Protein AF-A0A961AF33-F1 (afdb_monomer_lite)

Sequence (316 aa):
RYNDRGYRDSSLNSSIDLRSFSEGTKTVVEISIMDDAAHASVALDLHYDADRMSPVSASFSGLLESDVELSSFKQPGIVAIGQVDADNSVPFSGSFARIEFENGPMRAQSAAGDGHSNAVIFAYGEGSSTLSSPWSTFQFGNSTVSDSTPADYMFWGAFAGGDGNQDGESNIGDITPLGILLGKTVGDSDFSGAKADYDYNTSVNISDITPLAVHLGESTSAIEVLLGDSDTFSGSETVVATHTWSSGSAPSASTGTSTTDWSGVWMHWNGEITMAQVQAADTNADGTVFVAARSTGSGANGPLSVSPTAVTYVAS

pLDDT: mean 76.23, std 17.53, range [29.61, 97.25]

Radius of gyration: 30.72 Å; chains: 1; bounding box: 72×44×77 Å

Secondary structure (DSSP, 8-state):
-B-TTS-B-SGGGGGEEEEEEEETTEEEEEEEEEEEEEESEEEEEEE--TTTEEEEEEEE--SS--SEEEEEEEETTEEEEEEE-SS--EEEEEEEEEEEEEEPP-----S------PPP-----TT----S-TTEEEEESSS--BTTBPEEEEEEE-SSTT--S-SSB-SGGGHHHHHHHTTPBPBTTB-TTGGG-TT-SSB-SGGGHHHHHHTTT-B--EEEEEEESSSS--S-PEEEEEEE--TT--------S--SSGGGTS-EEEEEE-HHHHHHH-SS-SSEEEEEEEEES--TT---BPPPEEEE----

Structure (mmCIF, N/CA/C/O backbone):
data_AF-A0A961AF33-F1
#
_entry.id   AF-A0A961AF33-F1
#
loop_
_atom_site.group_PDB
_atom_site.id
_atom_site.type_symbol
_atom_site.label_atom_id
_atom_site.label_alt_id
_atom_site.label_comp_id
_atom_site.label_asym_id
_atom_site.label_entity_id
_atom_site.label_seq_id
_atom_site.pdbx_PDB_ins_code
_atom_site.Cartn_x
_atom_site.Cartn_y
_atom_site.Cartn_z
_atom_site.occupancy
_atom_site.B_iso_or_equiv
_atom_site.auth_seq_id
_atom_site.auth_comp_id
_atom_site.auth_asym_id
_atom_site.auth_atom_id
_atom_site.pdbx_PDB_model_num
ATOM 1 N N . ARG A 1 1 ? -27.492 9.871 19.462 1.00 76.00 1 ARG A N 1
ATOM 2 C CA . ARG A 1 1 ? -28.753 10.300 20.126 1.00 76.00 1 ARG A CA 1
ATOM 3 C C . ARG A 1 1 ? -29.936 9.565 19.526 1.00 76.00 1 ARG A C 1
ATOM 5 O O . ARG A 1 1 ? -29.779 8.973 18.463 1.00 76.00 1 ARG A O 1
ATOM 12 N N . TYR A 1 2 ? -31.090 9.620 20.185 1.00 79.00 2 TYR A N 1
ATOM 13 C CA . TYR A 1 2 ? -32.366 9.219 19.597 1.00 79.00 2 TYR A CA 1
ATOM 14 C C . TYR A 1 2 ? -33.207 10.469 19.302 1.00 79.00 2 TYR A C 1
ATOM 16 O O . TYR A 1 2 ? -33.191 11.404 20.102 1.00 79.00 2 TYR A O 1
ATOM 24 N N . ASN A 1 3 ? -33.887 10.513 18.155 1.00 79.31 3 ASN A N 1
ATOM 25 C CA . ASN A 1 3 ? -34.822 11.594 17.827 1.00 79.31 3 ASN A CA 1
ATOM 26 C C . ASN A 1 3 ? -36.163 11.430 18.569 1.00 79.31 3 ASN A C 1
ATOM 28 O O . ASN A 1 3 ? -36.367 10.467 19.307 1.00 79.31 3 ASN A O 1
ATOM 32 N N . ASP A 1 4 ? -37.096 12.356 18.347 1.00 76.31 4 ASP A N 1
ATOM 33 C CA . ASP A 1 4 ? -38.450 12.371 18.929 1.00 76.31 4 ASP A CA 1
ATOM 34 C C . ASP A 1 4 ? -39.282 11.108 18.631 1.00 76.31 4 ASP A C 1
ATOM 36 O O . ASP A 1 4 ? -40.240 10.802 19.339 1.00 76.31 4 ASP A O 1
ATOM 40 N N . ARG A 1 5 ? -38.901 10.340 17.606 1.00 79.12 5 ARG A N 1
ATOM 41 C CA . ARG A 1 5 ? -39.515 9.055 17.239 1.00 79.12 5 ARG A CA 1
ATOM 42 C C . ARG A 1 5 ? -38.794 7.840 17.827 1.00 79.12 5 ARG A C 1
ATOM 44 O O . ARG A 1 5 ? -39.194 6.713 17.542 1.00 79.12 5 ARG A O 1
ATOM 51 N N . GLY A 1 6 ? -37.733 8.044 18.607 1.00 76.56 6 GLY A N 1
ATOM 52 C CA . GLY A 1 6 ? -36.945 6.972 19.212 1.00 76.56 6 GLY A CA 1
ATOM 53 C C . GLY A 1 6 ? -35.991 6.263 18.246 1.00 76.56 6 GLY A C 1
ATOM 54 O O . GLY A 1 6 ? -35.512 5.176 18.563 1.00 76.56 6 GLY A O 1
ATOM 55 N N . TYR A 1 7 ? -35.691 6.840 17.077 1.00 79.38 7 TYR A N 1
ATOM 56 C CA . TYR A 1 7 ? -34.682 6.296 16.160 1.00 79.38 7 TYR A CA 1
ATOM 57 C C . TYR A 1 7 ? -33.312 6.903 16.433 1.00 79.38 7 TYR A C 1
ATOM 59 O O . TYR A 1 7 ? -33.214 8.095 16.720 1.00 79.38 7 TYR A O 1
ATOM 67 N N . ARG A 1 8 ? -32.250 6.099 16.289 1.00 79.38 8 ARG A N 1
ATOM 68 C CA . ARG A 1 8 ? -30.875 6.609 16.338 1.00 79.38 8 ARG A CA 1
ATOM 69 C C . ARG A 1 8 ? -30.672 7.643 15.233 1.00 79.38 8 ARG A C 1
ATOM 71 O O . ARG A 1 8 ? -30.914 7.355 14.065 1.00 79.38 8 ARG A O 1
ATOM 78 N N . ASP A 1 9 ? -30.193 8.816 15.618 1.00 81.00 9 ASP A N 1
ATOM 79 C CA . ASP A 1 9 ? -29.879 9.916 14.716 1.00 81.00 9 ASP A CA 1
ATOM 80 C C . ASP A 1 9 ? -28.496 10.467 15.075 1.00 81.00 9 ASP A C 1
ATOM 82 O O . ASP A 1 9 ? -28.263 10.955 16.187 1.00 81.00 9 ASP A O 1
ATOM 86 N N . SER A 1 10 ? -27.552 10.311 14.148 1.00 78.44 10 SER A N 1
ATOM 87 C CA . SER A 1 10 ? -26.167 10.752 14.310 1.00 78.44 10 SER A CA 1
ATOM 88 C C . SER A 1 10 ? -25.984 12.239 14.028 1.00 78.44 10 SER A C 1
ATOM 90 O O . SER A 1 10 ? -24.995 12.807 14.482 1.00 78.44 10 SER A O 1
ATOM 92 N N . SER A 1 11 ? -26.913 12.884 13.312 1.00 81.19 11 SER A N 1
ATOM 93 C CA . SER A 1 11 ? -26.840 14.329 13.050 1.00 81.19 11 SER A CA 1
ATOM 94 C C . SER A 1 11 ? -26.953 15.140 14.342 1.00 81.19 11 SER A C 1
ATOM 96 O O . SER A 1 11 ? -26.305 16.167 14.490 1.00 81.19 11 SER A O 1
ATOM 98 N N . LEU A 1 12 ? -27.666 14.602 15.332 1.00 80.69 12 LEU A N 1
ATOM 99 C CA . LEU A 1 12 ? -27.792 15.169 16.673 1.00 80.69 12 LEU A CA 1
ATOM 100 C C . LEU A 1 12 ? -26.515 15.034 17.522 1.00 80.69 12 LEU A C 1
ATOM 102 O O . LEU A 1 12 ? -26.483 15.526 18.644 1.00 80.69 12 LEU A O 1
ATOM 106 N N . ASN A 1 13 ? -25.464 14.352 17.051 1.00 81.44 13 ASN A N 1
ATOM 107 C CA . ASN A 1 13 ? -24.220 14.239 17.818 1.00 81.44 13 ASN A CA 1
ATOM 108 C C . ASN A 1 13 ? -23.416 15.549 17.816 1.00 81.44 13 ASN A C 1
ATOM 110 O O . ASN A 1 13 ? -22.653 15.778 18.747 1.00 81.44 13 ASN A O 1
ATOM 114 N N . SER A 1 14 ? -23.599 16.424 16.818 1.00 81.25 14 SER A N 1
ATOM 115 C CA . SER A 1 14 ? -22.911 17.724 16.770 1.00 81.25 14 SER A CA 1
ATOM 116 C C . SER A 1 14 ? -23.365 18.691 17.865 1.00 81.25 14 SER A C 1
ATOM 118 O O . SER A 1 14 ? -22.696 19.688 18.110 1.00 81.25 14 SER A O 1
ATOM 120 N N . SER A 1 15 ? -24.493 18.407 18.517 1.00 87.19 15 SER A N 1
ATOM 121 C CA . SER A 1 15 ? -25.021 19.184 19.637 1.00 87.19 15 SER A CA 1
ATOM 122 C C . SER A 1 15 ? -24.516 18.678 20.995 1.00 87.19 15 SER A C 1
ATOM 124 O O . SER A 1 15 ? -25.082 19.060 22.015 1.00 87.19 15 SER A O 1
ATOM 126 N N . ILE A 1 16 ? -23.562 17.744 21.040 1.00 90.62 16 ILE A N 1
ATOM 127 C CA . ILE A 1 16 ? -23.069 17.137 22.283 1.00 90.62 16 ILE A CA 1
ATOM 128 C C . ILE A 1 16 ? -21.636 17.610 22.523 1.00 90.62 16 ILE A C 1
ATOM 130 O O . ILE A 1 16 ? -20.768 17.405 21.678 1.00 90.62 16 ILE A O 1
ATOM 134 N N . ASP A 1 17 ? -21.382 18.196 23.692 1.00 93.06 17 ASP A N 1
ATOM 135 C CA . ASP A 1 17 ? -20.030 18.444 24.201 1.00 93.06 17 ASP A CA 1
ATOM 136 C C . ASP A 1 17 ? -19.712 17.379 25.259 1.00 93.06 17 ASP A C 1
ATOM 138 O O . ASP A 1 17 ? -20.438 17.235 26.247 1.00 93.06 17 ASP A O 1
ATOM 142 N N . LEU A 1 18 ? -18.650 16.604 25.028 1.00 94.94 18 LEU A N 1
ATOM 143 C CA . LEU A 1 18 ? -18.168 15.567 25.938 1.00 94.94 18 LEU A CA 1
ATOM 144 C C . LEU A 1 18 ? -16.832 16.005 26.522 1.00 94.94 18 LEU A C 1
ATOM 146 O O . LEU A 1 18 ? -15.876 16.257 25.789 1.00 94.94 18 LEU A O 1
ATOM 150 N N . ARG A 1 19 ? -16.737 16.023 27.850 1.00 95.56 19 ARG A N 1
ATOM 151 C CA . ARG A 1 19 ? -15.488 16.317 28.556 1.00 95.56 19 ARG A CA 1
ATOM 152 C C . ARG A 1 19 ? -15.135 15.172 29.473 1.00 95.56 19 ARG A C 1
ATOM 154 O O . ARG A 1 19 ? -15.913 14.820 30.351 1.00 95.56 19 ARG A O 1
ATOM 161 N N . SER A 1 20 ? -13.946 14.615 29.286 1.00 95.94 20 SER A N 1
ATOM 162 C CA . SER A 1 20 ? -13.397 13.595 30.172 1.00 95.94 20 SER A CA 1
ATOM 163 C C . SER A 1 20 ? -12.238 14.155 30.985 1.00 95.94 20 SER A C 1
ATOM 165 O O . SER A 1 20 ? -11.331 14.768 30.420 1.00 95.94 20 SER A O 1
ATOM 167 N N . PHE A 1 21 ? -12.224 13.902 32.287 1.00 96.25 21 PHE A N 1
ATOM 168 C CA . PHE A 1 21 ? -11.104 14.246 33.161 1.00 96.25 21 PHE A CA 1
ATOM 169 C C . PHE A 1 21 ? -10.976 13.243 34.308 1.00 96.25 21 PHE A C 1
ATOM 171 O O . PHE A 1 21 ? -11.878 12.452 34.574 1.00 96.25 21 PHE A O 1
ATOM 178 N N . SER A 1 22 ? -9.831 13.252 34.985 1.00 95.69 22 SER A N 1
ATOM 179 C CA . SER A 1 22 ? -9.605 12.405 36.155 1.00 95.69 22 SER A CA 1
ATOM 180 C C . SER A 1 22 ? -9.980 13.152 37.431 1.00 95.69 22 SER A C 1
ATOM 182 O O . SER A 1 22 ? -9.537 14.279 37.647 1.00 95.69 22 SER A O 1
ATOM 184 N N . GLU A 1 23 ? -10.744 12.505 38.305 1.00 96.56 23 GLU A N 1
ATOM 185 C CA . GLU A 1 23 ? -11.082 13.010 39.634 1.00 96.56 23 GLU A CA 1
ATOM 186 C C . GLU A 1 23 ? -10.727 11.944 40.678 1.00 96.56 23 GLU A C 1
ATOM 188 O O . GLU A 1 23 ? -11.421 10.943 40.867 1.00 96.56 23 GLU A O 1
ATOM 193 N N . GLY A 1 24 ? -9.570 12.118 41.322 1.00 94.31 24 GLY A N 1
ATOM 194 C CA . GLY A 1 24 ? -8.985 11.078 42.167 1.00 94.31 24 GLY A CA 1
ATOM 195 C C . GLY A 1 24 ? -8.600 9.845 41.344 1.00 94.31 24 GLY A C 1
ATOM 196 O O . GLY A 1 24 ? -7.811 9.941 40.409 1.00 94.31 24 GLY A O 1
ATOM 197 N N . THR A 1 25 ? -9.141 8.679 41.701 1.00 92.94 25 THR A N 1
ATOM 198 C CA . THR A 1 25 ? -8.917 7.411 40.978 1.00 92.94 25 THR A CA 1
ATOM 199 C C . THR A 1 25 ? -9.952 7.145 39.887 1.00 92.94 25 THR A C 1
ATOM 201 O O . THR A 1 25 ? -9.875 6.116 39.213 1.00 92.94 25 THR A O 1
ATOM 204 N N . LYS A 1 26 ? -10.938 8.033 39.739 1.00 95.69 26 LYS A N 1
ATOM 205 C CA . LYS A 1 26 ? -12.045 7.881 38.800 1.00 95.69 26 LYS A CA 1
ATOM 206 C C . LYS A 1 26 ? -11.786 8.671 37.527 1.00 95.69 26 LYS A C 1
ATOM 208 O O . LYS A 1 26 ? -11.177 9.741 37.558 1.00 95.69 26 LYS A O 1
ATOM 213 N N . THR A 1 27 ? -12.302 8.155 36.423 1.00 96.44 27 THR A N 1
ATOM 214 C CA . THR A 1 27 ? -12.456 8.901 35.175 1.00 96.44 27 THR A CA 1
ATOM 215 C C . THR A 1 27 ? -13.883 9.424 35.130 1.00 96.44 27 THR A C 1
ATOM 217 O O . THR A 1 27 ? -14.832 8.664 35.291 1.00 96.44 27 THR A O 1
ATOM 220 N N . VAL A 1 28 ? -14.051 10.725 34.956 1.00 97.00 28 VAL A N 1
ATOM 221 C CA . VAL A 1 28 ? -15.349 11.398 34.942 1.00 97.00 28 VAL A CA 1
ATOM 222 C C . VAL A 1 28 ? -15.628 11.868 33.526 1.00 97.00 28 VAL A C 1
ATOM 224 O O . VAL A 1 28 ? -14.756 12.469 32.902 1.00 97.00 28 VAL A O 1
ATOM 227 N N . VAL A 1 29 ? -16.835 11.600 33.032 1.00 96.75 29 VAL A N 1
ATOM 228 C CA . VAL A 1 29 ? -17.340 12.105 31.753 1.00 96.75 29 VAL A CA 1
ATOM 229 C C . VAL A 1 29 ? -18.513 13.035 32.022 1.00 96.75 29 VAL A C 1
ATOM 231 O O . VAL A 1 29 ? -19.563 12.602 32.495 1.00 96.75 29 VAL A O 1
ATOM 234 N N . GLU A 1 30 ? -18.338 14.311 31.708 1.00 96.94 30 GLU A N 1
ATOM 235 C CA . GLU A 1 30 ? -19.403 15.308 31.694 1.00 96.94 30 GLU A CA 1
ATOM 236 C C . GLU A 1 30 ? -19.963 15.443 30.280 1.00 96.94 30 GLU A C 1
ATOM 238 O O . GLU A 1 30 ? -19.224 15.566 29.301 1.00 96.94 30 GLU A O 1
ATOM 243 N N . ILE A 1 31 ? -21.287 15.409 30.188 1.00 95.12 31 ILE A N 1
ATOM 244 C CA . ILE A 1 31 ? -22.045 15.469 28.947 1.00 95.12 31 ILE A CA 1
ATOM 245 C C . ILE A 1 31 ? -22.867 16.743 28.990 1.00 95.12 31 ILE A C 1
ATOM 247 O O . ILE A 1 31 ? -23.720 16.899 29.862 1.00 95.12 31 ILE A O 1
ATOM 251 N N . SER A 1 32 ? -22.638 17.635 28.036 1.00 94.50 32 SER A N 1
ATOM 252 C CA . SER A 1 32 ? -23.469 18.815 27.814 1.00 94.50 32 SER A CA 1
ATOM 253 C C . SER A 1 32 ? -24.163 18.723 26.462 1.00 94.50 32 SER A C 1
ATOM 255 O O . SER A 1 32 ? -23.633 18.146 25.513 1.00 94.50 32 SER A O 1
ATOM 257 N N . ILE A 1 33 ? -25.360 19.290 26.377 1.00 93.06 33 ILE A N 1
ATOM 258 C CA . ILE A 1 33 ? -26.142 19.374 25.145 1.00 93.06 33 ILE A CA 1
ATOM 259 C C . ILE A 1 33 ? -26.268 20.847 24.771 1.00 93.06 33 ILE A C 1
ATOM 261 O O . ILE A 1 33 ? -26.454 21.690 25.642 1.00 93.06 33 ILE A O 1
ATOM 265 N N . MET A 1 34 ? -26.136 21.155 23.488 1.00 90.69 34 MET A N 1
ATOM 266 C CA . MET A 1 34 ? -26.351 22.471 22.893 1.00 90.69 34 MET A CA 1
ATOM 267 C C . MET A 1 34 ? -27.390 22.331 21.784 1.00 90.69 34 MET A C 1
ATOM 269 O O . MET A 1 34 ? -27.041 22.236 20.609 1.00 90.69 34 MET A O 1
ATOM 273 N N . ASP A 1 35 ? -28.658 22.240 22.177 1.00 86.94 35 ASP A N 1
ATOM 274 C CA . ASP A 1 35 ? -29.791 22.068 21.270 1.00 86.94 35 ASP A CA 1
ATOM 275 C C . ASP A 1 35 ? -30.815 23.180 21.538 1.00 86.94 35 ASP A C 1
ATOM 277 O O . ASP A 1 35 ? -31.260 23.379 22.673 1.00 86.94 35 ASP A O 1
ATOM 281 N N . ASP A 1 36 ? -31.130 23.971 20.516 1.00 84.19 36 ASP A N 1
ATOM 282 C CA . ASP A 1 36 ? -32.099 25.067 20.598 1.00 84.19 36 ASP A CA 1
ATOM 283 C C . ASP A 1 36 ? -33.514 24.626 20.195 1.00 84.19 36 ASP A C 1
ATOM 285 O O . ASP A 1 36 ? -34.481 25.372 20.388 1.00 84.19 36 ASP A O 1
ATOM 289 N N . ALA A 1 37 ? -33.660 23.397 19.694 1.00 84.81 37 ALA A N 1
ATOM 290 C CA . ALA A 1 37 ? -34.954 22.794 19.463 1.00 84.81 37 ALA A CA 1
ATOM 291 C C . ALA A 1 37 ? -35.606 22.390 20.794 1.00 84.81 37 ALA A C 1
ATOM 293 O O . ALA A 1 37 ? -34.973 21.890 21.723 1.00 84.81 37 ALA A O 1
ATOM 294 N N . ALA A 1 38 ? -36.913 22.628 20.890 1.00 84.00 38 ALA A N 1
ATOM 295 C CA . ALA A 1 38 ? -37.680 22.214 22.051 1.00 84.00 38 ALA A CA 1
ATOM 296 C C . ALA A 1 38 ? -37.925 20.703 21.988 1.00 84.00 38 ALA A C 1
ATOM 298 O O . ALA A 1 38 ? -38.479 20.208 21.001 1.00 84.00 38 ALA A O 1
ATOM 299 N N . HIS A 1 39 ? -37.574 19.986 23.055 1.00 84.25 39 HIS A N 1
ATOM 300 C CA . HIS A 1 39 ? -37.949 18.583 23.197 1.00 84.25 39 HIS A CA 1
ATOM 301 C C . HIS A 1 39 ? -38.474 18.283 24.604 1.00 84.25 39 HIS A C 1
ATOM 303 O O . HIS A 1 39 ? -38.190 18.995 25.561 1.00 84.25 39 HIS A O 1
ATOM 309 N N . ALA A 1 40 ? -39.222 17.187 24.719 1.00 85.31 40 ALA A N 1
ATOM 310 C CA . ALA A 1 40 ? -39.734 16.661 25.987 1.00 85.31 40 ALA A CA 1
ATOM 311 C C . ALA A 1 40 ? -38.821 15.575 26.591 1.00 85.31 40 ALA A C 1
ATOM 313 O O . ALA A 1 40 ? -39.016 15.118 27.712 1.00 85.31 40 ALA A O 1
ATOM 314 N N . SER A 1 41 ? -37.834 15.088 25.834 1.00 88.12 41 SER A N 1
ATOM 315 C CA . SER A 1 41 ? -36.959 14.014 26.299 1.00 88.12 41 SER A CA 1
ATOM 316 C C . SER A 1 41 ? -35.595 14.039 25.636 1.00 88.12 41 SER A C 1
ATOM 318 O O . SER A 1 41 ? -35.419 14.542 24.524 1.00 88.12 41 SER A O 1
ATOM 320 N N . VAL A 1 42 ? -34.633 13.441 26.329 1.00 88.69 42 VAL A N 1
ATOM 321 C CA . VAL A 1 42 ? -33.291 13.166 25.832 1.00 88.69 42 VAL A CA 1
ATOM 322 C C . VAL A 1 42 ? -32.946 11.729 26.181 1.00 88.69 42 VAL A C 1
ATOM 324 O O . VAL A 1 42 ? -33.106 11.318 27.326 1.00 88.69 42 VAL A O 1
ATOM 327 N N . ALA A 1 43 ? -32.421 10.985 25.209 1.00 91.06 43 ALA A N 1
ATOM 328 C CA . ALA A 1 43 ? -31.818 9.676 25.432 1.00 91.06 43 ALA A CA 1
ATOM 329 C C . ALA A 1 43 ? -30.477 9.556 24.689 1.00 91.06 43 ALA A C 1
ATOM 331 O O . ALA A 1 43 ? -30.348 9.951 23.519 1.00 91.06 43 ALA A O 1
ATOM 332 N N . LEU A 1 44 ? -29.480 8.999 25.375 1.00 89.12 44 LEU A N 1
ATOM 333 C CA . LEU A 1 44 ? -28.112 8.803 24.905 1.00 89.12 44 LEU A CA 1
ATOM 334 C C . LEU A 1 44 ? -27.613 7.405 25.258 1.00 89.12 44 LEU A C 1
ATOM 336 O O . LEU A 1 44 ? -27.822 6.931 26.370 1.00 89.12 44 LEU A O 1
ATOM 340 N N . ASP A 1 45 ? -26.857 6.824 24.331 1.00 92.19 45 ASP A N 1
ATOM 341 C CA . ASP A 1 45 ? -25.975 5.696 24.608 1.00 92.19 45 ASP A CA 1
ATOM 342 C C . ASP A 1 45 ? -24.542 6.232 24.603 1.00 92.19 45 ASP A C 1
ATOM 344 O O . ASP A 1 45 ? -24.037 6.654 23.559 1.00 92.19 45 ASP A O 1
ATOM 348 N N . LEU A 1 46 ? -23.893 6.250 25.765 1.00 92.19 46 LEU A N 1
ATOM 349 C CA . LEU A 1 46 ? -22.470 6.540 25.888 1.00 92.19 46 LEU A CA 1
ATOM 350 C C . LEU A 1 46 ? -21.698 5.227 25.756 1.00 92.19 46 LEU A C 1
ATOM 352 O O . LEU A 1 46 ? -21.781 4.361 26.626 1.00 92.19 46 LEU A O 1
ATOM 356 N N . HIS A 1 47 ? -20.952 5.089 24.668 1.00 91.75 47 HIS A N 1
ATOM 357 C CA . HIS A 1 47 ? -20.083 3.940 24.452 1.00 91.75 47 HIS A CA 1
ATOM 358 C C . HIS A 1 47 ? -18.751 4.136 25.188 1.00 91.75 47 HIS A C 1
ATOM 360 O O . HIS A 1 47 ? -18.195 5.235 25.177 1.00 91.75 47 HIS A O 1
ATOM 366 N N . TYR A 1 48 ? -18.248 3.084 25.828 1.00 92.50 48 TYR A N 1
ATOM 367 C CA . TYR A 1 48 ? -16.978 3.090 26.552 1.00 92.50 48 TYR A CA 1
ATOM 368 C C . TYR A 1 48 ? -16.237 1.762 26.372 1.00 92.50 48 TYR A C 1
ATOM 370 O O . TYR A 1 48 ? -16.846 0.740 26.067 1.00 92.50 48 TYR A O 1
ATOM 378 N N . ASP A 1 49 ? -14.924 1.778 26.591 1.00 91.62 49 ASP A N 1
ATOM 379 C CA . ASP A 1 49 ? -14.109 0.564 26.647 1.00 91.62 49 ASP A CA 1
ATOM 380 C C . ASP A 1 49 ? -14.349 -0.143 27.992 1.00 91.62 49 ASP A C 1
ATOM 382 O O . ASP A 1 49 ? -13.897 0.316 29.049 1.00 91.62 49 ASP A O 1
ATOM 386 N N . ALA A 1 50 ? -15.110 -1.238 27.954 1.00 91.62 50 ALA A N 1
ATOM 387 C CA . ALA A 1 50 ? -15.519 -1.982 29.144 1.00 91.62 50 ALA A CA 1
ATOM 388 C C . ALA A 1 50 ? -14.428 -2.849 29.762 1.00 91.62 50 ALA A C 1
ATOM 390 O O . ALA A 1 50 ? -14.588 -3.308 30.895 1.00 91.62 50 ALA A O 1
ATOM 391 N N . ASP A 1 51 ? -13.327 -3.063 29.050 1.00 85.12 51 ASP A N 1
ATOM 392 C CA . ASP A 1 51 ? -12.188 -3.784 29.596 1.00 85.12 51 ASP A CA 1
ATOM 393 C C . ASP A 1 51 ? -11.292 -2.863 30.428 1.00 85.12 51 ASP A C 1
ATOM 395 O O . ASP A 1 51 ? -10.616 -3.314 31.360 1.00 85.12 51 ASP A O 1
ATOM 399 N N . ARG A 1 52 ? -11.319 -1.558 30.134 1.00 86.75 52 ARG A N 1
ATOM 400 C CA . ARG A 1 52 ? -10.541 -0.539 30.853 1.00 86.75 52 ARG A CA 1
ATOM 401 C C . ARG A 1 52 ? -11.321 0.181 31.937 1.00 86.75 52 ARG A C 1
ATOM 403 O O . ARG A 1 52 ? -10.731 0.606 32.931 1.00 86.75 52 ARG A O 1
ATOM 410 N N . MET A 1 53 ? -12.623 0.354 31.753 1.00 93.62 53 MET A N 1
ATOM 411 C CA . MET A 1 53 ? -13.447 1.193 32.615 1.00 93.62 53 MET A CA 1
ATOM 412 C C . MET A 1 53 ? -14.724 0.470 33.031 1.00 93.62 53 MET A C 1
ATOM 414 O O . MET A 1 53 ? -15.318 -0.259 32.247 1.00 93.62 53 MET A O 1
ATOM 418 N N . SER A 1 54 ? -15.183 0.716 34.257 1.00 93.88 54 SER A N 1
ATOM 419 C CA . SER A 1 54 ? -16.491 0.262 34.734 1.00 93.88 54 SER A CA 1
ATOM 420 C C . SER A 1 54 ? -17.294 1.463 35.230 1.00 93.88 54 SER A C 1
ATOM 422 O O . SER A 1 54 ? -16.828 2.149 36.142 1.00 93.88 54 SER A O 1
ATOM 424 N N . PRO A 1 55 ? -18.486 1.746 34.677 1.00 95.00 55 PRO A N 1
ATOM 425 C CA . PRO A 1 55 ? -19.324 2.831 35.164 1.00 95.00 55 PRO A CA 1
ATOM 426 C C . PRO A 1 55 ? -19.790 2.516 36.586 1.00 95.00 55 PRO A C 1
ATOM 428 O O . PRO A 1 55 ? -20.250 1.413 36.885 1.00 95.00 55 PRO A O 1
ATOM 431 N N . VAL A 1 56 ? -19.652 3.496 37.469 1.00 95.19 56 VAL A N 1
ATOM 432 C CA . VAL A 1 56 ? -19.991 3.388 38.893 1.00 95.19 56 VAL A CA 1
ATOM 433 C C . VAL A 1 56 ? -21.259 4.164 39.193 1.00 95.19 56 VAL A C 1
ATOM 435 O O . VAL A 1 56 ? -22.114 3.702 39.947 1.00 95.19 56 VAL A O 1
ATOM 438 N N . SER A 1 57 ? -21.382 5.360 38.622 1.00 95.62 57 SER A N 1
ATOM 439 C CA . SER A 1 57 ? -22.520 6.232 38.866 1.00 95.62 57 SER A CA 1
ATOM 440 C C . SER A 1 57 ? -22.827 7.110 37.658 1.00 95.62 57 SER A C 1
ATOM 442 O O . SER A 1 57 ? -21.965 7.387 36.823 1.00 95.62 57 SER A O 1
ATOM 444 N N . ALA A 1 58 ? -24.084 7.531 37.578 1.00 95.38 58 ALA A N 1
ATOM 445 C CA . ALA A 1 58 ? -24.570 8.544 36.659 1.00 95.38 58 ALA A CA 1
ATOM 446 C C . ALA A 1 58 ? -25.419 9.515 37.476 1.00 95.38 58 ALA A C 1
ATOM 448 O O . ALA A 1 58 ? -26.313 9.084 38.205 1.00 95.38 58 ALA A O 1
ATOM 449 N N . SER A 1 59 ? -25.130 10.804 37.366 1.00 95.38 59 SER A N 1
ATOM 450 C CA . SER A 1 59 ? -25.913 11.877 37.977 1.00 95.38 59 SER A CA 1
ATOM 451 C C . SER A 1 59 ? -26.324 12.870 36.906 1.00 95.38 59 SER A C 1
ATOM 453 O O . SER A 1 59 ? -25.494 13.244 36.077 1.00 95.38 59 SER A O 1
ATOM 455 N N . PHE A 1 60 ? -27.566 13.329 36.938 1.00 93.75 60 PHE A N 1
ATOM 456 C CA . PHE A 1 60 ? -28.055 14.328 35.999 1.00 93.75 60 PHE A CA 1
ATOM 457 C C . PHE A 1 60 ? -27.937 15.731 36.590 1.00 93.75 60 PHE A C 1
ATOM 459 O O . PHE A 1 60 ? -28.031 15.925 37.802 1.00 93.75 60 PHE A O 1
ATOM 466 N N . SER A 1 61 ? -27.691 16.720 35.734 1.00 87.81 61 SER A N 1
ATOM 467 C CA . SER A 1 61 ? -27.510 18.117 36.153 1.00 87.81 61 SER A CA 1
ATOM 468 C C . SER A 1 61 ? -28.794 18.948 36.061 1.00 87.81 61 SER A C 1
ATOM 470 O O . SER A 1 61 ? -28.720 20.171 36.135 1.00 87.81 61 SER A O 1
ATOM 472 N N . GLY A 1 62 ? -29.955 18.299 35.906 1.00 79.44 62 GLY A N 1
ATOM 473 C CA . GLY A 1 62 ? -31.254 18.973 35.829 1.00 79.44 62 GLY A CA 1
ATOM 474 C C . GLY A 1 62 ? -31.482 19.731 34.520 1.00 79.44 62 GLY A C 1
ATOM 475 O O . GLY A 1 62 ? -32.126 20.773 34.534 1.00 79.44 62 GLY A O 1
ATOM 476 N N . LEU A 1 63 ? -30.935 19.240 33.397 1.00 84.19 63 LEU A N 1
ATOM 477 C CA . LEU A 1 63 ? -31.166 19.838 32.075 1.00 84.19 63 LEU A CA 1
ATOM 478 C C . LEU A 1 63 ? -32.660 19.911 31.744 1.00 84.19 63 LEU A C 1
ATOM 480 O O . LEU A 1 63 ? -33.143 20.911 31.221 1.00 84.19 63 LEU A O 1
ATOM 484 N N . LEU A 1 64 ? -33.366 18.828 32.061 1.00 81.12 64 LEU A N 1
ATOM 485 C CA . LEU A 1 64 ? -34.809 18.804 32.192 1.00 81.12 64 LEU A CA 1
ATOM 486 C C . LEU A 1 64 ? -35.103 18.841 33.695 1.00 81.12 64 LEU A C 1
ATOM 488 O O . LEU A 1 64 ? -34.535 18.036 34.441 1.00 81.12 64 LEU A O 1
ATOM 492 N N . GLU A 1 65 ? -35.966 19.756 34.143 1.00 79.19 65 GLU A N 1
ATOM 493 C CA . GLU A 1 65 ? -36.568 19.716 35.486 1.00 79.19 65 GLU A CA 1
ATOM 494 C C . GLU A 1 65 ? -37.541 18.522 35.538 1.00 79.19 65 GLU A C 1
ATOM 496 O O . GLU A 1 65 ? -38.756 18.672 35.540 1.00 79.19 65 GLU A O 1
ATOM 501 N N . SER A 1 66 ? -36.989 17.313 35.453 1.00 75.19 66 SER A N 1
ATOM 502 C CA . SER A 1 66 ? -37.708 16.073 35.188 1.00 75.19 66 SER A CA 1
ATOM 503 C C . SER A 1 66 ? -37.837 15.228 36.449 1.00 75.19 66 SER A C 1
ATOM 505 O O . SER A 1 66 ? -36.889 15.079 37.218 1.00 75.19 66 SER A O 1
ATOM 507 N N . ASP A 1 67 ? -38.997 14.590 36.597 1.00 72.94 67 ASP A N 1
ATOM 508 C CA . ASP A 1 67 ? -39.252 13.588 37.635 1.00 72.94 67 ASP A CA 1
ATOM 509 C C . ASP A 1 67 ? -38.721 12.188 37.267 1.00 72.94 67 ASP A C 1
ATOM 511 O O . ASP A 1 67 ? -38.732 11.274 38.097 1.00 72.94 67 ASP A O 1
ATOM 515 N N . VAL A 1 68 ? -38.296 11.980 36.013 1.00 81.25 68 VAL A N 1
ATOM 516 C CA . VAL A 1 68 ? -37.951 10.660 35.472 1.00 81.25 68 VAL A CA 1
ATOM 517 C C . VAL A 1 68 ? -36.565 10.672 34.843 1.00 81.25 68 VAL A C 1
ATOM 519 O O . VAL A 1 68 ? -36.358 11.083 33.700 1.00 81.25 68 VAL A O 1
ATOM 522 N N . GLU A 1 69 ? -35.630 10.098 35.589 1.00 88.56 69 GLU A N 1
ATOM 523 C CA . GLU A 1 69 ? -34.252 9.880 35.174 1.00 88.56 69 GLU A CA 1
ATOM 524 C C . GLU A 1 69 ? -34.000 8.384 34.972 1.00 88.56 69 GLU A C 1
ATOM 526 O O . GLU A 1 69 ? -34.337 7.552 35.819 1.00 88.56 69 GLU A O 1
ATOM 531 N N . LEU A 1 70 ? -33.396 8.024 33.843 1.00 88.94 70 LEU A N 1
ATOM 532 C CA . LEU A 1 70 ? -33.027 6.653 33.519 1.00 88.94 70 LEU A CA 1
ATOM 533 C C . LEU A 1 70 ? -31.515 6.563 33.363 1.00 88.94 70 LEU A C 1
ATOM 535 O O . LEU A 1 70 ? -30.945 7.241 32.518 1.00 88.94 70 LEU A O 1
ATOM 539 N N . SER A 1 71 ? -30.876 5.664 34.106 1.00 86.44 71 SER A N 1
ATOM 540 C CA . SER A 1 71 ? -29.507 5.228 33.834 1.00 86.44 71 SER A CA 1
ATOM 541 C C . SER A 1 71 ? -29.414 3.703 33.911 1.00 86.44 71 SER A C 1
ATOM 543 O O . SER A 1 71 ? -30.013 3.061 34.776 1.00 86.44 71 SER A O 1
ATOM 545 N N . SER A 1 72 ? -28.702 3.092 32.966 1.00 88.81 72 SER A N 1
ATOM 546 C CA . SER A 1 72 ? -28.484 1.646 32.918 1.00 88.81 72 SER A CA 1
ATOM 547 C C . SER A 1 72 ? -27.039 1.329 32.559 1.00 88.81 72 SER A C 1
ATOM 549 O O . SER A 1 72 ? -26.532 1.755 31.523 1.00 88.81 72 SER A O 1
ATOM 551 N N . PHE A 1 73 ? -26.417 0.509 33.406 1.00 89.50 73 PHE A N 1
ATOM 552 C CA . PHE A 1 73 ? -25.055 -0.013 33.247 1.00 89.50 73 PHE A CA 1
ATOM 553 C C . PHE A 1 73 ? -25.039 -1.517 32.943 1.00 89.50 73 PHE A C 1
ATOM 555 O O . PHE A 1 73 ? -24.020 -2.183 33.091 1.00 89.50 73 PHE A O 1
ATOM 562 N N . LYS A 1 74 ? -26.196 -2.099 32.599 1.00 81.62 74 LYS A N 1
ATOM 563 C CA . LYS A 1 74 ? -26.351 -3.559 32.490 1.00 81.62 74 LYS A CA 1
ATOM 564 C C . LYS A 1 74 ? -25.634 -4.169 31.288 1.00 81.62 74 LYS A C 1
ATOM 566 O O . LYS A 1 74 ? -25.433 -5.381 31.272 1.00 81.62 74 LYS A O 1
ATOM 571 N N . GLN A 1 75 ? -25.296 -3.361 30.288 1.00 82.50 75 GLN A N 1
ATOM 572 C CA . GLN A 1 75 ? -24.609 -3.814 29.090 1.00 82.50 75 GLN A CA 1
ATOM 573 C C . GLN A 1 75 ? -23.147 -3.353 29.137 1.00 82.50 75 GLN A C 1
ATOM 575 O O . GLN A 1 75 ? -22.899 -2.149 29.220 1.00 82.50 75 GLN A O 1
ATOM 580 N N . PRO A 1 76 ? -22.173 -4.278 29.080 1.00 88.19 76 PRO A N 1
ATOM 581 C CA . PRO A 1 76 ? -20.774 -3.911 28.924 1.00 88.19 76 PRO A CA 1
ATOM 582 C C . PRO A 1 76 ? -20.584 -3.005 27.704 1.00 88.19 76 PRO A C 1
ATOM 584 O O . PRO A 1 76 ? -21.139 -3.260 26.635 1.00 88.19 76 PRO A O 1
ATOM 587 N N . GLY A 1 77 ? -19.833 -1.928 27.899 1.00 90.06 77 GLY A N 1
ATOM 588 C CA . GLY A 1 77 ? -19.414 -0.997 26.853 1.00 90.06 77 GLY A CA 1
ATOM 589 C C . GLY A 1 77 ? -20.451 0.054 26.484 1.00 90.06 77 GLY A C 1
ATOM 590 O O . GLY A 1 77 ? -20.181 0.895 25.630 1.00 90.06 77 GLY A O 1
ATOM 591 N N . ILE A 1 78 ? -21.630 0.040 27.119 1.00 92.25 78 ILE A N 1
ATOM 592 C CA . ILE A 1 78 ? -22.674 1.042 26.901 1.00 92.25 78 ILE A CA 1
ATOM 593 C C . ILE A 1 78 ? -23.260 1.510 28.235 1.00 92.25 78 ILE A C 1
ATOM 595 O O . ILE A 1 78 ? -23.715 0.718 29.058 1.00 92.25 78 ILE A O 1
ATOM 599 N N . VAL A 1 79 ? -23.283 2.824 28.431 1.00 93.31 79 VAL A N 1
ATOM 600 C CA . VAL A 1 79 ? -24.071 3.498 29.461 1.00 93.31 79 VAL A CA 1
ATOM 601 C C . VAL A 1 79 ? -25.266 4.148 28.776 1.00 93.31 79 VAL A C 1
ATOM 603 O O . VAL A 1 79 ? -25.113 5.138 28.064 1.00 93.31 79 VAL A O 1
ATOM 606 N N . ALA A 1 80 ? -26.457 3.589 28.983 1.00 92.12 80 ALA A N 1
ATOM 607 C CA . ALA A 1 80 ? -27.691 4.184 28.482 1.00 92.12 80 ALA A CA 1
ATOM 608 C C . ALA A 1 80 ? -28.232 5.166 29.524 1.00 92.12 80 ALA A C 1
ATOM 610 O O . ALA A 1 80 ? -28.455 4.780 30.675 1.00 92.12 80 ALA A O 1
ATOM 611 N N . ILE A 1 81 ? -28.441 6.419 29.127 1.00 93.69 81 ILE A N 1
ATOM 612 C CA . ILE A 1 81 ? -28.982 7.480 29.980 1.00 93.69 81 ILE A CA 1
ATOM 613 C C . ILE A 1 81 ? -30.115 8.224 29.285 1.00 93.69 81 ILE A C 1
ATOM 615 O O . ILE A 1 81 ? -30.104 8.408 28.068 1.00 93.69 81 ILE A O 1
ATOM 619 N N . GLY A 1 82 ? -31.082 8.694 30.062 1.00 92.31 82 GLY A N 1
ATOM 620 C CA . GLY A 1 82 ? -32.144 9.542 29.550 1.00 92.31 82 GLY A CA 1
ATOM 621 C C . GLY A 1 82 ? -32.869 10.323 30.635 1.00 92.31 82 GLY A C 1
ATOM 622 O O . GLY A 1 82 ? -32.887 9.919 31.795 1.00 92.31 82 GLY A O 1
ATOM 623 N N . GLN A 1 83 ? -33.474 11.433 30.232 1.00 91.19 83 GLN A N 1
ATOM 624 C CA . GLN A 1 83 ? -34.415 12.208 31.038 1.00 91.19 83 GLN A CA 1
ATOM 625 C C . GLN A 1 83 ? -35.666 12.493 30.206 1.00 91.19 83 GLN A C 1
ATOM 627 O O . GLN A 1 83 ? -35.578 12.663 28.985 1.00 91.19 83 GLN A O 1
ATOM 632 N N . VAL A 1 84 ? -36.824 12.539 30.862 1.00 88.88 84 VAL A N 1
ATOM 633 C CA . VAL A 1 84 ? -38.113 12.843 30.223 1.00 88.88 84 VAL A CA 1
ATOM 634 C C . VAL A 1 84 ? -38.884 13.837 31.081 1.00 88.88 84 VAL A C 1
ATOM 636 O O . VAL A 1 84 ? -39.228 13.526 32.217 1.00 88.88 84 VAL A O 1
ATOM 639 N N . ASP A 1 85 ? -39.207 15.003 30.539 1.00 86.31 85 ASP A N 1
ATOM 640 C CA . ASP A 1 85 ? -40.235 15.881 31.095 1.00 86.31 85 ASP A CA 1
ATOM 641 C C . ASP A 1 85 ? -41.528 15.635 30.307 1.00 86.31 85 ASP A C 1
ATOM 643 O O . ASP A 1 85 ? -41.622 15.927 29.117 1.00 86.31 85 ASP A O 1
ATOM 647 N N . ALA A 1 86 ? -42.512 15.006 30.952 1.00 79.06 86 ALA A N 1
ATOM 648 C CA . ALA A 1 86 ? -43.770 14.663 30.297 1.00 79.06 86 ALA A CA 1
ATOM 649 C C . ALA A 1 86 ? -44.680 15.883 30.081 1.00 79.06 86 ALA A C 1
ATOM 651 O O . ALA A 1 86 ? -45.572 15.827 29.230 1.00 79.06 86 ALA A O 1
ATOM 652 N N . ASP A 1 87 ? -44.457 16.962 30.833 1.00 82.19 87 ASP A N 1
ATOM 653 C CA . ASP A 1 87 ? -45.372 18.094 30.921 1.00 82.19 87 ASP A CA 1
ATOM 654 C C . ASP A 1 87 ? -44.875 19.313 30.133 1.00 82.19 87 ASP A C 1
ATOM 656 O O . ASP A 1 87 ? -45.696 20.132 29.710 1.00 82.19 87 ASP A O 1
ATOM 660 N N . ASN A 1 88 ? -43.566 19.421 29.860 1.00 77.62 88 ASN A N 1
ATOM 661 C CA . ASN A 1 88 ? -43.000 20.545 29.111 1.00 77.62 88 ASN A CA 1
ATOM 662 C C . ASN A 1 88 ? -42.025 20.125 28.005 1.00 77.62 88 ASN A C 1
ATOM 664 O O . ASN A 1 88 ? -41.262 19.172 28.112 1.00 77.62 88 ASN A O 1
ATOM 668 N N . SER A 1 89 ? -42.019 20.917 26.932 1.00 78.44 89 SER A N 1
ATOM 669 C CA . SER A 1 89 ? -41.003 20.865 25.883 1.00 78.44 89 SER A CA 1
ATOM 670 C C . SER A 1 89 ? -40.284 22.205 25.858 1.00 78.44 89 SER A C 1
ATOM 672 O O . SER A 1 89 ? -40.862 23.207 25.431 1.00 78.44 89 SER A O 1
ATOM 674 N N . VAL A 1 90 ? -39.034 22.232 26.309 1.00 74.56 90 VAL A N 1
ATOM 675 C CA . VAL A 1 90 ? -38.206 23.444 26.359 1.00 74.56 90 VAL A CA 1
ATOM 676 C C . VAL A 1 90 ? -36.937 23.245 25.531 1.00 74.56 90 VAL A C 1
ATOM 678 O O . VAL A 1 90 ? -36.453 22.119 25.440 1.00 74.56 90 VAL A O 1
ATOM 681 N N . PRO A 1 91 ? -36.399 24.293 24.885 1.00 77.44 91 PRO A N 1
ATOM 682 C CA . PRO A 1 91 ? -35.028 24.267 24.390 1.00 77.44 91 PRO A CA 1
ATOM 683 C C . PRO A 1 91 ? -34.075 24.000 25.549 1.00 77.44 91 PRO A C 1
ATOM 685 O O . PRO A 1 91 ? -34.212 24.625 26.604 1.00 77.44 91 PRO A O 1
ATOM 688 N N . PHE A 1 92 ? -33.101 23.116 25.363 1.00 79.00 92 PHE A N 1
ATOM 689 C CA . PHE A 1 92 ? -32.140 22.808 26.413 1.00 79.00 92 PHE A CA 1
ATOM 690 C C . PHE A 1 92 ? -30.701 22.889 25.907 1.00 79.00 92 PHE A C 1
ATOM 692 O O . PHE A 1 92 ? -30.214 22.085 25.116 1.00 79.00 92 PHE A O 1
ATOM 699 N N . SER A 1 93 ? -29.993 23.885 26.435 1.00 87.62 93 SER A N 1
ATOM 700 C CA . SER A 1 93 ? -28.550 24.022 26.297 1.00 87.62 93 SER A CA 1
ATOM 701 C C . SER A 1 93 ? -27.925 24.078 27.687 1.00 87.62 93 SER A C 1
ATOM 703 O O . SER A 1 93 ? -28.206 24.996 28.455 1.00 87.62 93 SER A O 1
ATOM 705 N N . GLY A 1 94 ? -27.101 23.093 28.033 1.00 92.06 94 GLY A N 1
ATOM 706 C CA . GLY A 1 94 ? -26.503 22.995 29.361 1.00 92.06 94 GLY A CA 1
ATOM 707 C C . GLY A 1 94 ? -25.928 21.621 29.686 1.00 92.06 94 GLY A C 1
ATOM 708 O O . GLY A 1 94 ? -25.857 20.734 28.834 1.00 92.06 94 GLY A O 1
ATOM 709 N N . SER A 1 95 ? -25.515 21.458 30.945 1.00 93.12 95 SER A N 1
ATOM 710 C CA . SER A 1 95 ? -25.040 20.176 31.471 1.00 93.12 95 SER A CA 1
ATOM 711 C C . SER A 1 95 ? -26.199 19.187 31.541 1.00 93.12 95 SER A C 1
ATOM 713 O O . SER A 1 95 ? -27.228 19.488 32.140 1.00 93.12 95 SER A O 1
ATOM 715 N N . PHE A 1 96 ? -26.032 18.016 30.936 1.00 93.50 96 PHE A N 1
ATOM 716 C CA . PHE A 1 96 ? -27.018 16.942 30.922 1.00 93.50 96 PHE A CA 1
ATOM 717 C C . PHE A 1 96 ? -26.742 15.926 32.026 1.00 93.50 96 PHE A C 1
ATOM 719 O O . PHE A 1 96 ? -27.554 15.740 32.933 1.00 93.50 96 PHE A O 1
ATOM 726 N N . ALA A 1 97 ? -25.582 15.276 31.958 1.00 95.81 97 ALA A N 1
ATOM 727 C CA . ALA A 1 97 ? -25.238 14.171 32.836 1.00 95.81 97 ALA A CA 1
ATOM 728 C C . ALA A 1 97 ? -23.737 14.123 33.115 1.00 95.81 97 ALA A C 1
ATOM 730 O O . ALA A 1 97 ? -22.915 14.517 32.291 1.00 95.81 97 ALA A O 1
ATOM 731 N N . ARG A 1 98 ? -23.393 13.576 34.276 1.00 96.94 98 ARG A N 1
ATOM 732 C CA . ARG A 1 98 ? -22.032 13.272 34.707 1.00 96.94 98 ARG A CA 1
ATOM 733 C C . ARG A 1 98 ? -21.950 11.786 35.030 1.00 96.94 98 ARG A C 1
ATOM 735 O O . ARG A 1 98 ? -22.704 11.299 35.872 1.00 96.94 98 ARG A O 1
ATOM 742 N N . ILE A 1 99 ? -21.057 11.078 34.347 1.00 97.00 99 ILE A N 1
ATOM 743 C CA . ILE A 1 99 ? -20.839 9.637 34.490 1.00 97.00 99 ILE A CA 1
ATOM 744 C C . ILE A 1 99 ? -19.469 9.416 35.120 1.00 97.00 99 ILE A C 1
ATOM 746 O O . ILE A 1 99 ? -18.466 9.926 34.626 1.00 97.00 99 ILE A O 1
ATOM 750 N N . GLU A 1 100 ? -19.418 8.657 36.206 1.00 97.25 100 GLU A N 1
ATOM 751 C CA . GLU A 1 100 ? -18.162 8.271 36.841 1.00 97.25 100 GLU A CA 1
ATOM 752 C C . GLU A 1 100 ? -17.796 6.842 36.469 1.00 97.25 100 GLU A C 1
ATOM 754 O O . GLU A 1 100 ? -18.605 5.926 36.616 1.00 97.25 100 GLU A O 1
ATOM 759 N N . PHE A 1 101 ? -16.546 6.650 36.075 1.00 96.81 101 PHE A N 1
ATOM 760 C CA . PHE A 1 101 ? -15.943 5.361 35.795 1.00 96.81 101 PHE A CA 1
ATOM 761 C C . PHE A 1 101 ? -14.845 5.070 36.814 1.00 96.81 101 PHE A C 1
ATOM 763 O O . PHE A 1 101 ? -13.993 5.913 37.106 1.00 96.81 101 PHE A O 1
ATOM 770 N N . GLU A 1 102 ? -14.835 3.850 37.330 1.00 95.06 102 GLU A N 1
ATOM 771 C CA . GLU A 1 102 ? -13.654 3.278 37.960 1.00 95.06 102 GLU A CA 1
ATOM 772 C C . GLU A 1 102 ? -12.739 2.734 36.868 1.00 95.06 102 GLU A C 1
ATOM 774 O O . GLU A 1 102 ? -13.182 2.019 35.966 1.00 95.06 102 GLU A O 1
ATOM 779 N N . ASN A 1 103 ? -11.454 3.074 36.957 1.00 87.19 103 ASN A N 1
ATOM 780 C CA . ASN A 1 103 ? -10.447 2.449 36.116 1.00 87.19 103 ASN A CA 1
ATOM 781 C C . ASN A 1 103 ? -10.256 1.017 36.617 1.00 87.19 103 ASN A C 1
ATOM 783 O O . ASN A 1 103 ? -9.903 0.805 37.783 1.00 87.19 103 ASN A O 1
ATOM 787 N N . GLY A 1 104 ? -10.511 0.035 35.754 1.00 78.81 104 GLY A N 1
ATOM 788 C CA . GLY A 1 104 ? -10.230 -1.357 36.072 1.00 78.81 104 GLY A CA 1
ATOM 789 C C . GLY A 1 104 ? -8.743 -1.531 36.405 1.00 78.81 104 GLY A C 1
ATOM 790 O O . GLY A 1 104 ? -7.910 -0.758 35.917 1.00 78.81 104 GLY A O 1
ATOM 791 N N . PRO A 1 105 ? -8.364 -2.526 37.233 1.00 64.25 105 PRO A N 1
ATOM 792 C CA . PRO A 1 105 ? -6.960 -2.902 37.328 1.00 64.25 105 PRO A CA 1
ATOM 793 C C . PRO A 1 105 ? -6.499 -3.178 35.904 1.00 64.25 105 PRO A C 1
ATOM 795 O O . PRO A 1 105 ? -7.128 -4.003 35.244 1.00 64.25 105 PRO A O 1
ATOM 798 N N . MET A 1 106 ? -5.471 -2.459 35.432 1.00 47.31 106 MET A N 1
ATOM 799 C CA . MET A 1 106 ? -4.927 -2.651 34.091 1.00 47.31 106 MET A CA 1
ATOM 800 C C . MET A 1 106 ? -4.683 -4.145 33.909 1.00 47.31 106 MET A C 1
ATOM 802 O O . MET A 1 106 ? -3.710 -4.703 34.421 1.00 47.31 106 MET A O 1
ATOM 806 N N . ARG A 1 107 ? -5.591 -4.827 33.212 1.00 44.00 107 ARG A N 1
ATOM 807 C CA . ARG A 1 107 ? -5.235 -6.090 32.605 1.00 44.00 107 ARG A CA 1
ATOM 808 C C . ARG A 1 107 ? -4.239 -5.674 31.543 1.00 44.00 107 ARG A C 1
ATOM 810 O O . ARG A 1 107 ? -4.490 -4.716 30.814 1.00 44.00 107 ARG A O 1
ATOM 817 N N . ALA A 1 108 ? -3.092 -6.340 31.496 1.00 38.69 108 ALA A N 1
ATOM 818 C CA . ALA A 1 108 ? -2.266 -6.310 30.305 1.00 38.69 108 ALA A CA 1
ATOM 819 C C . ALA A 1 108 ? -3.109 -6.932 29.182 1.00 38.69 108 ALA A C 1
ATOM 821 O O . ALA A 1 108 ? -3.025 -8.124 28.902 1.00 38.69 108 ALA A O 1
ATOM 822 N N . GLN A 1 109 ? -4.023 -6.142 28.627 1.00 39.31 109 GLN A N 1
ATOM 823 C CA . GLN A 1 109 ? -4.617 -6.396 27.342 1.00 39.31 109 GLN A CA 1
ATOM 824 C C . GLN A 1 109 ? -3.486 -6.155 26.364 1.00 39.31 109 GLN A C 1
ATOM 826 O O . GLN A 1 109 ? -3.142 -5.019 26.043 1.00 39.31 109 GLN A O 1
ATOM 831 N N . SER A 1 110 ? -2.869 -7.253 25.934 1.00 42.50 110 SER A N 1
ATOM 832 C CA . SER A 1 110 ? -2.364 -7.299 24.571 1.00 42.50 110 SER A CA 1
ATOM 833 C C . SER A 1 110 ? -3.512 -6.809 23.685 1.00 42.50 110 SER A C 1
ATOM 835 O O . SER A 1 110 ? -4.646 -7.260 23.864 1.00 42.50 110 SER A O 1
ATOM 837 N N . ALA A 1 111 ? -3.246 -5.786 22.878 1.00 37.38 111 ALA A N 1
ATOM 838 C CA . ALA A 1 111 ? -4.224 -4.995 22.137 1.00 37.38 111 ALA A CA 1
ATOM 839 C C . ALA A 1 111 ? -4.854 -5.775 20.965 1.00 37.38 111 ALA A C 1
ATOM 841 O O . ALA A 1 111 ? -4.870 -5.284 19.848 1.00 37.38 111 ALA A O 1
ATOM 842 N N . ALA A 1 112 ? -5.331 -6.991 21.228 1.00 42.16 112 ALA A N 1
ATOM 843 C CA . ALA A 1 112 ? -5.757 -7.967 20.235 1.00 42.16 112 ALA A CA 1
ATOM 844 C C . ALA A 1 112 ? -7.277 -8.242 20.300 1.00 42.16 112 ALA A C 1
ATOM 846 O O . ALA A 1 112 ? -7.693 -9.401 20.342 1.00 42.16 112 ALA A O 1
ATOM 847 N N . GLY A 1 113 ? -8.133 -7.222 20.453 1.00 38.53 113 GLY A N 1
ATOM 848 C CA . GLY A 1 113 ? -9.562 -7.540 20.550 1.00 38.53 113 GLY A CA 1
ATOM 849 C C . GLY A 1 113 ? -10.594 -6.431 20.685 1.00 38.53 113 GLY A C 1
ATOM 850 O O . GLY A 1 113 ? -11.625 -6.712 21.293 1.00 38.53 113 GLY A O 1
ATOM 851 N N . ASP A 1 114 ? -10.392 -5.235 20.123 1.00 39.06 114 ASP A N 1
ATOM 852 C CA . ASP A 1 114 ? -11.520 -4.311 19.925 1.00 39.06 114 ASP A CA 1
ATOM 853 C C . ASP A 1 114 ? -11.811 -4.142 18.430 1.00 39.06 114 ASP A C 1
ATOM 855 O O . ASP A 1 114 ? -10.946 -3.792 17.625 1.00 39.06 114 ASP A O 1
ATOM 859 N N . GLY A 1 115 ? -13.035 -4.506 18.048 1.00 40.97 115 GLY A N 1
ATOM 860 C CA . GLY A 1 115 ? -13.458 -4.700 16.669 1.00 40.97 115 GLY A CA 1
ATOM 861 C C . GLY A 1 115 ? -13.508 -3.392 15.892 1.00 40.97 115 GLY A C 1
ATOM 862 O O . GLY A 1 115 ? -14.536 -2.716 15.857 1.00 40.97 115 GLY A O 1
ATOM 863 N N . HIS A 1 116 ? -12.423 -3.081 15.192 1.00 35.16 116 HIS A N 1
ATOM 864 C CA . HIS A 1 116 ? -12.393 -2.039 14.181 1.00 35.16 116 HIS A CA 1
ATOM 865 C C . HIS A 1 116 ? -12.266 -2.659 12.790 1.00 35.16 116 HIS A C 1
ATOM 867 O O . HIS A 1 116 ? -11.239 -3.219 12.423 1.00 35.16 116 HIS A O 1
ATOM 873 N N . SER A 1 117 ? -13.312 -2.506 11.980 1.00 37.38 117 SER A N 1
ATOM 874 C CA . SER A 1 117 ? -13.286 -2.725 10.533 1.00 37.38 117 SER A CA 1
ATOM 875 C C . SER A 1 117 ? -12.519 -1.591 9.840 1.00 37.38 117 SER A C 1
ATOM 877 O O . SER A 1 117 ? -13.101 -0.831 9.063 1.00 37.38 117 SER A O 1
ATOM 879 N N . ASN A 1 118 ? -11.243 -1.415 10.179 1.00 39.34 118 ASN A N 1
ATOM 880 C CA . ASN A 1 118 ? -10.417 -0.357 9.616 1.00 39.34 118 ASN A CA 1
ATOM 881 C C . ASN 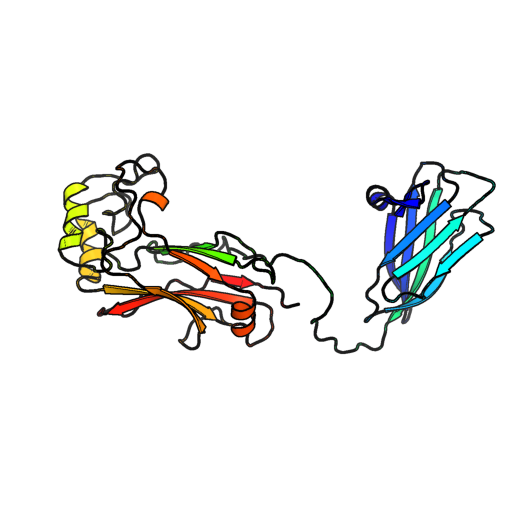A 1 118 ? -9.490 -0.925 8.549 1.00 39.34 118 ASN A C 1
ATOM 883 O O . ASN A 1 118 ? -8.784 -1.909 8.750 1.00 39.34 118 ASN A O 1
ATOM 887 N N . ALA A 1 119 ? -9.527 -0.268 7.399 1.00 39.88 119 ALA A N 1
ATOM 888 C CA . ALA A 1 119 ? -8.654 -0.532 6.281 1.00 39.88 119 ALA A CA 1
ATOM 889 C C . ALA A 1 119 ? -7.188 -0.297 6.695 1.00 39.88 119 ALA A C 1
ATOM 891 O O . ALA A 1 119 ? -6.862 0.755 7.245 1.00 39.88 119 ALA A O 1
ATOM 892 N N . VAL A 1 120 ? -6.316 -1.275 6.436 1.00 41.31 120 VAL A N 1
ATOM 893 C CA . VAL A 1 120 ? -4.848 -1.109 6.462 1.00 41.31 120 VAL A CA 1
ATOM 894 C C . VAL A 1 120 ? -4.488 0.067 5.561 1.00 41.31 120 VAL A C 1
ATOM 896 O O . VAL A 1 120 ? -5.099 0.193 4.518 1.00 41.31 120 VAL A O 1
ATOM 899 N N . ILE A 1 121 ? -3.546 0.934 5.922 1.00 41.25 121 ILE A N 1
ATOM 900 C CA . ILE A 1 121 ? -3.113 2.040 5.054 1.00 41.25 121 ILE A CA 1
ATOM 901 C C . ILE A 1 121 ? -1.680 1.741 4.631 1.00 41.25 121 ILE A C 1
ATOM 903 O O . ILE A 1 121 ? -0.772 1.778 5.456 1.00 41.25 121 ILE A O 1
ATOM 907 N N . PHE A 1 122 ? -1.461 1.479 3.345 1.00 42.38 122 PHE A N 1
ATOM 908 C CA . PHE A 1 122 ? -0.113 1.411 2.790 1.00 42.38 122 PHE A CA 1
ATOM 909 C C . PHE A 1 122 ? 0.410 2.842 2.738 1.00 42.38 122 PHE A C 1
ATOM 911 O O . PHE A 1 122 ? 0.034 3.630 1.867 1.00 42.38 122 PHE A O 1
ATOM 918 N N . ALA A 1 123 ? 1.234 3.202 3.716 1.00 35.41 123 ALA A N 1
ATOM 919 C CA . ALA A 1 123 ? 1.920 4.476 3.721 1.00 35.41 123 ALA A CA 1
ATOM 920 C C . ALA A 1 123 ? 3.005 4.443 2.640 1.00 35.41 123 ALA A C 1
ATOM 922 O O . ALA A 1 123 ? 4.131 4.008 2.873 1.00 35.41 123 ALA A O 1
ATOM 923 N N . TYR A 1 124 ? 2.671 4.937 1.448 1.00 36.41 124 TYR A N 1
ATOM 924 C CA . TYR A 1 124 ? 3.700 5.408 0.537 1.00 36.41 124 TYR A CA 1
ATOM 925 C C . TYR A 1 124 ? 4.431 6.547 1.230 1.00 36.41 124 TYR A C 1
ATOM 927 O O . TYR A 1 124 ? 3.895 7.640 1.416 1.00 36.41 124 TYR A O 1
ATOM 935 N N . GLY A 1 125 ? 5.678 6.297 1.615 1.00 31.91 125 GLY A N 1
ATOM 936 C CA . GLY A 1 125 ? 6.600 7.388 1.830 1.00 31.91 125 GLY A CA 1
ATOM 937 C C . GLY A 1 125 ? 6.802 8.090 0.493 1.00 31.91 125 GLY A C 1
ATOM 938 O O . GLY A 1 125 ? 7.706 7.729 -0.250 1.00 31.91 125 GLY A O 1
ATOM 939 N N . GLU A 1 126 ? 6.049 9.154 0.214 1.00 31.83 126 GLU A N 1
ATOM 940 C CA . GLU A 1 126 ? 6.398 10.142 -0.825 1.00 31.83 126 GLU A CA 1
ATOM 941 C C . GLU A 1 126 ? 7.752 10.849 -0.531 1.00 31.83 126 GLU A C 1
ATOM 943 O O . GLU A 1 126 ? 8.122 11.822 -1.180 1.00 31.83 126 GLU A O 1
ATOM 948 N N . GLY A 1 127 ? 8.519 10.376 0.458 1.00 29.61 127 GLY A N 1
ATOM 949 C CA . GLY A 1 127 ? 9.650 11.059 1.076 1.00 29.61 127 GLY A CA 1
ATOM 950 C C . GLY A 1 127 ? 11.000 10.350 0.993 1.00 29.61 127 GLY A C 1
ATOM 951 O O . GLY A 1 127 ? 11.879 10.682 1.782 1.00 29.61 127 GLY A O 1
ATOM 952 N N . SER A 1 128 ? 11.215 9.410 0.069 1.00 34.09 128 SER A N 1
ATOM 953 C CA . SER A 1 128 ? 12.584 9.012 -0.295 1.00 34.09 128 SER A CA 1
ATOM 954 C C . SER A 1 128 ? 12.706 8.793 -1.796 1.00 34.09 128 SER A C 1
ATOM 956 O O . SER A 1 128 ? 12.787 7.680 -2.308 1.00 34.09 128 SER A O 1
ATOM 958 N N . SER A 1 129 ? 12.746 9.912 -2.515 1.00 32.03 129 SER A N 1
ATOM 959 C CA . SER A 1 129 ? 13.100 10.037 -3.932 1.00 32.03 129 SER A CA 1
ATOM 960 C C . SER A 1 129 ? 14.573 9.691 -4.221 1.00 32.03 129 SER A C 1
ATOM 962 O O . SER A 1 129 ? 15.205 10.298 -5.083 1.00 32.03 129 SER A O 1
ATOM 964 N N . THR A 1 130 ? 15.148 8.741 -3.486 1.00 30.73 130 THR A N 1
ATOM 965 C CA . THR A 1 130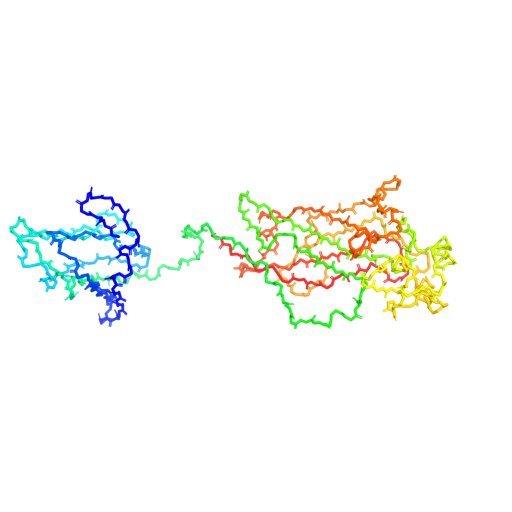 ? 16.475 8.179 -3.741 1.00 30.73 130 THR A CA 1
ATOM 966 C C . THR A 1 130 ? 16.429 6.658 -3.645 1.00 30.73 130 THR A C 1
ATOM 968 O O . THR A 1 130 ? 17.275 6.037 -3.007 1.00 30.73 130 THR A O 1
ATOM 971 N N . LEU A 1 131 ? 15.467 6.033 -4.330 1.00 34.56 131 LEU A N 1
ATOM 972 C CA . LEU A 1 131 ? 15.822 4.817 -5.055 1.00 34.56 131 LEU A CA 1
ATOM 973 C C . LEU A 1 131 ? 16.835 5.274 -6.107 1.00 34.56 131 LEU A C 1
ATOM 975 O O . LEU A 1 131 ? 16.484 5.949 -7.067 1.00 34.56 131 LEU A O 1
ATOM 979 N N . SER A 1 132 ? 18.116 4.991 -5.890 1.00 40.19 132 SER A N 1
ATOM 980 C CA . SER A 1 132 ? 19.231 5.380 -6.773 1.00 40.19 132 SER A CA 1
ATOM 981 C C . SER A 1 132 ? 19.195 4.694 -8.149 1.00 40.19 132 SER A C 1
ATOM 983 O O . SER A 1 132 ? 20.150 4.776 -8.917 1.00 40.19 132 SER A O 1
ATOM 985 N N . SER A 1 133 ? 18.090 4.019 -8.454 1.00 45.59 133 SER A N 1
ATOM 986 C CA . SER A 1 133 ? 17.879 3.165 -9.599 1.00 45.59 133 SER A CA 1
ATOM 987 C C . SER A 1 133 ? 16.499 3.503 -10.199 1.00 45.59 133 SER A C 1
ATOM 989 O O . SER A 1 133 ? 15.491 3.060 -9.652 1.00 45.59 133 SER A O 1
ATOM 991 N N . PRO A 1 134 ? 16.415 4.264 -11.313 1.00 52.59 134 PRO A N 1
ATOM 992 C CA . PRO A 1 134 ? 15.162 4.498 -12.054 1.00 52.59 134 PRO A CA 1
ATOM 993 C C . PRO A 1 134 ? 14.545 3.231 -12.689 1.00 52.59 134 PRO A C 1
ATOM 995 O O . PRO A 1 134 ? 13.535 3.320 -13.377 1.00 52.59 134 PRO A O 1
ATOM 998 N N . TRP A 1 135 ? 15.139 2.054 -12.475 1.00 54.09 135 TRP A N 1
ATOM 999 C CA . TRP A 1 135 ? 14.947 0.844 -13.280 1.00 54.09 135 TRP A CA 1
ATOM 1000 C C . TRP A 1 135 ? 13.706 0.018 -12.885 1.00 54.09 135 TRP A C 1
ATOM 1002 O O . TRP A 1 135 ? 13.312 -0.900 -13.604 1.00 54.09 135 TRP A O 1
ATOM 1012 N N . SER A 1 136 ? 13.070 0.327 -11.751 1.00 53.41 136 SER A N 1
ATOM 1013 C CA . SER A 1 136 ? 11.918 -0.426 -11.238 1.00 53.41 136 SER A CA 1
ATOM 1014 C C . SER A 1 136 ? 11.096 0.396 -10.246 1.00 53.41 136 SER A C 1
ATOM 1016 O O . SER A 1 136 ? 11.651 0.928 -9.282 1.00 53.41 136 SER A O 1
ATOM 1018 N N . THR A 1 137 ? 9.778 0.448 -10.431 1.00 56.41 137 THR A N 1
ATOM 1019 C CA . THR A 1 137 ? 8.834 1.057 -9.487 1.00 56.41 137 THR A CA 1
ATOM 1020 C C . THR A 1 137 ? 7.835 0.010 -8.995 1.00 56.41 137 THR A C 1
ATOM 1022 O O . THR A 1 137 ? 7.139 -0.657 -9.759 1.00 56.41 137 THR A O 1
ATOM 1025 N N . PHE A 1 138 ? 7.757 -0.153 -7.675 1.00 62.03 138 PHE A N 1
ATOM 1026 C CA . PHE A 1 138 ? 6.789 -1.045 -7.041 1.00 62.03 138 PHE A CA 1
ATOM 1027 C C . PHE A 1 138 ? 5.532 -0.246 -6.666 1.00 62.03 138 PHE A C 1
ATOM 1029 O O . PHE A 1 138 ? 5.606 0.664 -5.834 1.00 62.03 138 PHE A O 1
ATOM 1036 N N . GLN A 1 139 ? 4.384 -0.561 -7.278 1.00 63.41 139 GLN A N 1
ATOM 1037 C CA . GLN A 1 139 ? 3.111 0.104 -6.998 1.00 63.41 139 GLN A CA 1
ATOM 1038 C C . GLN A 1 139 ? 2.137 -0.829 -6.242 1.00 63.41 139 GLN A C 1
ATOM 1040 O O . GLN A 1 139 ? 2.034 -2.020 -6.518 1.00 63.41 139 GLN A O 1
ATOM 1045 N N . PHE A 1 140 ? 1.374 -0.311 -5.285 1.00 56.41 140 PHE A N 1
ATOM 1046 C CA . PHE A 1 140 ? 0.199 -1.000 -4.748 1.00 56.41 140 PHE A CA 1
ATOM 1047 C C . PHE A 1 140 ? -1.044 -0.418 -5.413 1.00 56.41 140 PHE A C 1
ATOM 1049 O O . PHE A 1 140 ? -1.225 0.800 -5.432 1.00 56.41 140 PHE A O 1
ATOM 1056 N N . GLY A 1 141 ? -1.872 -1.286 -5.999 1.00 51.22 141 GLY A N 1
ATOM 1057 C CA . GLY A 1 141 ? -3.116 -0.887 -6.663 1.00 51.22 141 GLY A CA 1
ATOM 1058 C C . GLY A 1 141 ? -4.198 -0.510 -5.656 1.00 51.22 141 GLY A C 1
ATOM 1059 O O . GLY A 1 141 ? -5.001 0.384 -5.914 1.00 51.22 141 GLY A O 1
ATOM 1060 N N . ASN A 1 142 ? -4.168 -1.141 -4.480 1.00 54.34 142 ASN A N 1
ATOM 1061 C CA . ASN A 1 142 ? -4.994 -0.762 -3.350 1.00 54.34 142 ASN A CA 1
ATOM 1062 C C . ASN A 1 142 ? -4.129 -0.613 -2.101 1.00 54.34 142 ASN A C 1
ATOM 1064 O O . ASN A 1 142 ? -3.397 -1.525 -1.719 1.00 54.34 142 ASN A O 1
ATOM 1068 N N . SER A 1 143 ? -4.229 0.538 -1.444 1.00 53.97 143 SER A N 1
ATOM 1069 C CA . SER A 1 143 ? -3.454 0.848 -0.250 1.00 53.97 143 SER A CA 1
ATOM 1070 C C . SER A 1 143 ? -4.080 0.245 1.004 1.00 53.97 143 SER A C 1
ATOM 1072 O O . SER A 1 143 ? -3.926 0.851 2.060 1.00 53.97 143 SER A O 1
ATOM 1074 N N . THR A 1 144 ? -4.799 -0.885 0.917 1.00 54.41 144 THR A N 1
ATOM 1075 C CA . THR A 1 144 ? -5.462 -1.507 2.073 1.00 54.41 144 THR A CA 1
ATOM 1076 C C . THR A 1 144 ? -5.614 -3.036 1.953 1.00 54.41 144 THR A C 1
ATOM 1078 O O . THR A 1 144 ? -6.254 -3.503 1.017 1.00 54.41 144 THR A O 1
ATOM 1081 N N . VAL A 1 145 ? -5.084 -3.810 2.915 1.00 59.59 145 VAL A N 1
ATOM 1082 C CA . VAL A 1 145 ? -5.431 -5.226 3.182 1.00 59.59 145 VAL A CA 1
ATOM 1083 C C . VAL A 1 145 ? -6.485 -5.272 4.296 1.00 59.59 145 VAL A C 1
ATOM 1085 O O . VAL A 1 145 ? -6.424 -4.515 5.256 1.00 59.59 145 VAL A O 1
ATOM 1088 N N . SER A 1 146 ? -7.442 -6.182 4.234 1.00 66.38 146 SER A N 1
ATOM 1089 C CA . SER A 1 146 ? -8.277 -6.570 5.378 1.00 66.38 146 SER A CA 1
ATOM 1090 C C . SER A 1 146 ? -8.602 -8.058 5.284 1.00 66.38 146 SER A C 1
ATOM 1092 O O . SER A 1 146 ? -8.391 -8.663 4.232 1.00 66.38 146 SER A O 1
ATOM 1094 N N . ASP A 1 147 ? -9.155 -8.649 6.344 1.00 64.69 147 ASP A N 1
ATOM 1095 C CA . ASP A 1 147 ? -9.552 -10.067 6.352 1.00 64.69 147 ASP A CA 1
ATOM 1096 C C . ASP A 1 147 ? -10.509 -10.447 5.210 1.00 64.69 147 ASP A C 1
ATOM 1098 O O . ASP A 1 147 ? -10.524 -11.594 4.766 1.00 64.69 147 ASP A O 1
ATOM 1102 N N . SER A 1 148 ? -11.296 -9.492 4.706 1.00 67.56 148 SER A N 1
ATOM 1103 C CA . SER A 1 148 ? -12.234 -9.703 3.598 1.00 67.56 148 SER A CA 1
ATOM 1104 C C . SER A 1 148 ? -11.756 -9.175 2.244 1.00 67.56 148 SER A C 1
ATOM 1106 O O . SER A 1 148 ? -12.436 -9.402 1.246 1.00 67.56 148 SER A O 1
ATOM 1108 N N . THR A 1 149 ? -10.630 -8.458 2.200 1.00 70.00 149 THR A N 1
ATOM 1109 C CA . THR A 1 149 ? -10.154 -7.767 0.993 1.00 70.00 149 THR A CA 1
ATOM 1110 C C . THR A 1 149 ? -8.626 -7.838 0.936 1.00 70.00 149 THR A C 1
ATOM 1112 O O . THR A 1 149 ? -7.969 -7.064 1.638 1.00 70.00 149 THR A O 1
ATOM 1115 N N . PRO A 1 150 ? -8.043 -8.754 0.144 1.00 74.94 150 PRO A N 1
ATOM 1116 C CA . PRO A 1 150 ? -6.603 -8.781 -0.103 1.00 74.94 150 PRO A CA 1
ATOM 1117 C C . PRO A 1 150 ? -6.107 -7.439 -0.655 1.00 74.94 150 PRO A C 1
ATOM 1119 O O . PRO A 1 150 ? -6.874 -6.704 -1.279 1.00 74.94 150 PRO A O 1
ATOM 1122 N N . ALA A 1 151 ? -4.831 -7.113 -0.439 1.00 73.00 151 ALA A N 1
ATOM 1123 C CA . ALA A 1 151 ? -4.247 -5.979 -1.146 1.00 73.00 151 ALA A CA 1
ATOM 1124 C C . ALA A 1 151 ? -3.725 -6.408 -2.506 1.00 73.00 151 ALA A C 1
ATOM 1126 O O . ALA A 1 151 ? -2.834 -7.257 -2.603 1.00 73.00 151 ALA A O 1
ATOM 1127 N N . ASP A 1 152 ? -4.234 -5.738 -3.529 1.00 75.94 152 ASP A N 1
ATOM 1128 C CA . ASP A 1 152 ? -3.696 -5.816 -4.872 1.00 75.94 152 ASP A CA 1
ATOM 1129 C C . ASP A 1 152 ? -2.358 -5.080 -4.933 1.00 75.94 152 ASP A C 1
ATOM 1131 O O . ASP A 1 152 ? -2.265 -3.877 -4.650 1.00 75.94 152 ASP A O 1
ATOM 1135 N N . TYR A 1 153 ? -1.319 -5.785 -5.363 1.00 75.31 153 TYR A N 1
ATOM 1136 C CA . TYR A 1 153 ? -0.062 -5.166 -5.761 1.00 75.31 153 TYR A CA 1
ATOM 1137 C C . TYR A 1 153 ? 0.104 -5.226 -7.276 1.00 75.31 153 TYR A C 1
ATOM 1139 O O . TYR A 1 153 ? -0.374 -6.143 -7.946 1.00 75.31 153 TYR A O 1
ATOM 1147 N N . MET A 1 154 ? 0.807 -4.233 -7.809 1.00 70.38 154 MET A N 1
ATOM 1148 C CA . MET A 1 154 ? 1.176 -4.137 -9.212 1.00 70.38 154 MET A CA 1
ATOM 1149 C C . MET A 1 154 ? 2.586 -3.568 -9.310 1.00 70.38 154 MET A C 1
ATOM 1151 O O . MET A 1 154 ? 2.815 -2.399 -9.019 1.00 70.38 154 MET A O 1
ATOM 1155 N N . PHE A 1 155 ? 3.546 -4.365 -9.751 1.00 70.19 155 PHE A N 1
ATOM 1156 C CA . PHE A 1 155 ? 4.905 -3.865 -9.920 1.00 70.19 155 PHE A CA 1
ATOM 1157 C C . PHE A 1 155 ? 5.265 -3.713 -11.395 1.00 70.19 155 PHE A C 1
ATOM 1159 O O . PHE A 1 155 ? 4.850 -4.505 -12.245 1.00 70.19 155 PHE A O 1
ATOM 1166 N N . TRP A 1 156 ? 6.053 -2.674 -11.657 1.00 65.19 156 TRP A N 1
ATOM 1167 C CA . TRP A 1 156 ? 6.558 -2.280 -12.961 1.00 65.19 156 TRP A CA 1
ATOM 1168 C C . TRP A 1 156 ? 8.072 -2.313 -12.899 1.00 65.19 156 TRP A C 1
ATOM 1170 O O . TRP A 1 156 ? 8.679 -1.741 -11.990 1.00 65.19 156 TRP A O 1
ATOM 1180 N N . GLY A 1 157 ? 8.723 -2.951 -13.857 1.00 61.56 157 GLY A N 1
ATOM 1181 C CA . GLY A 1 157 ? 10.173 -2.870 -13.867 1.00 61.56 157 GLY A CA 1
ATOM 1182 C C . GLY A 1 157 ? 10.825 -3.571 -15.028 1.00 61.56 157 GLY A C 1
ATOM 1183 O O . GLY A 1 157 ? 10.389 -4.638 -15.462 1.00 61.56 157 GLY A O 1
ATOM 1184 N N . ALA A 1 158 ? 11.932 -2.981 -15.462 1.00 59.28 158 ALA A N 1
ATOM 1185 C CA . ALA A 1 158 ? 12.953 -3.672 -16.219 1.00 59.28 158 ALA A CA 1
ATOM 1186 C C . ALA A 1 158 ? 13.798 -4.474 -15.218 1.00 59.28 158 ALA A C 1
ATOM 1188 O O . ALA A 1 158 ? 14.872 -4.052 -14.799 1.00 59.28 158 ALA A O 1
ATOM 1189 N N . PHE A 1 159 ? 13.285 -5.627 -14.775 1.00 58.78 159 PHE A N 1
ATOM 1190 C CA . PHE A 1 159 ? 14.018 -6.520 -13.863 1.00 58.78 159 PHE A CA 1
ATOM 1191 C C . PHE A 1 159 ? 15.257 -7.157 -14.497 1.00 58.78 159 PHE A C 1
ATOM 1193 O O . PHE A 1 159 ? 16.038 -7.788 -13.793 1.00 58.78 159 PHE A O 1
ATOM 1200 N N . ALA A 1 160 ? 15.437 -6.966 -15.801 1.00 64.81 160 ALA A N 1
ATOM 1201 C CA . ALA A 1 160 ? 16.672 -7.189 -16.518 1.00 64.81 160 ALA A CA 1
ATOM 1202 C C . ALA A 1 160 ? 17.037 -5.868 -17.207 1.00 64.81 160 ALA A C 1
ATOM 1204 O O . ALA A 1 160 ? 16.381 -5.446 -18.163 1.00 64.81 160 ALA A O 1
ATOM 1205 N N . GLY A 1 161 ? 18.049 -5.168 -16.688 1.00 72.69 161 GLY A N 1
ATOM 1206 C CA . GLY A 1 161 ? 18.579 -3.990 -17.369 1.00 72.69 161 GLY A CA 1
ATOM 1207 C C . GLY A 1 161 ? 18.977 -4.382 -18.794 1.00 72.69 161 GLY A C 1
ATOM 1208 O O . GLY A 1 161 ? 19.673 -5.372 -18.996 1.00 72.69 161 GLY A O 1
ATOM 1209 N N . GLY A 1 162 ? 18.489 -3.657 -19.798 1.00 79.62 162 GLY A N 1
ATOM 1210 C CA . GLY A 1 162 ? 18.760 -3.982 -21.200 1.00 79.62 162 GLY A CA 1
ATOM 1211 C C . GLY A 1 162 ? 17.865 -5.049 -21.845 1.00 79.62 162 GLY A C 1
ATOM 1212 O O . GLY A 1 162 ? 18.068 -5.298 -23.022 1.00 79.62 162 GLY A O 1
ATOM 1213 N N . ASP A 1 163 ? 16.864 -5.625 -21.176 1.00 84.69 163 ASP A N 1
ATOM 1214 C CA . ASP A 1 163 ? 15.844 -6.474 -21.831 1.00 84.69 163 ASP A CA 1
ATOM 1215 C C . ASP A 1 163 ? 14.758 -5.602 -22.498 1.00 84.69 163 ASP A C 1
ATOM 1217 O O . ASP A 1 163 ? 13.622 -5.478 -22.029 1.00 84.69 163 ASP A O 1
ATOM 1221 N N . GLY A 1 164 ? 15.119 -4.881 -23.562 1.00 83.69 164 GLY A N 1
ATOM 1222 C CA . GLY A 1 164 ? 14.169 -3.991 -24.246 1.00 83.69 164 GLY A CA 1
ATOM 1223 C C . GLY A 1 164 ? 13.211 -4.702 -25.183 1.00 83.69 164 GLY A C 1
ATOM 1224 O O . GLY A 1 164 ? 12.251 -4.085 -25.664 1.00 83.69 164 GLY A O 1
ATOM 1225 N N . ASN A 1 165 ? 13.464 -5.975 -25.484 1.00 84.06 165 ASN A N 1
ATOM 1226 C CA . ASN A 1 165 ? 12.528 -6.805 -26.224 1.00 84.06 165 ASN A CA 1
ATOM 1227 C C . ASN A 1 165 ? 11.514 -7.517 -25.296 1.00 84.06 165 ASN A C 1
ATOM 1229 O O . ASN A 1 165 ? 10.444 -7.900 -25.776 1.00 84.06 165 ASN A O 1
ATOM 1233 N N . GLN A 1 166 ? 11.788 -7.539 -23.985 1.00 81.75 166 GLN A N 1
ATOM 1234 C CA . GLN A 1 166 ? 10.936 -8.050 -22.908 1.00 81.75 166 GLN A CA 1
ATOM 1235 C C . GLN A 1 166 ? 10.717 -9.566 -22.972 1.00 81.75 166 GLN A C 1
ATOM 1237 O O . GLN A 1 166 ? 9.624 -10.061 -22.677 1.00 81.75 166 GLN A O 1
ATOM 1242 N N . ASP A 1 167 ? 11.742 -10.321 -23.369 1.00 82.50 167 ASP A N 1
ATOM 1243 C CA . ASP A 1 167 ? 11.707 -11.788 -23.391 1.00 82.50 167 ASP A CA 1
ATOM 1244 C C . ASP A 1 167 ? 12.255 -12.428 -22.108 1.00 82.50 167 ASP A C 1
ATOM 1246 O O . ASP A 1 167 ? 12.113 -13.642 -21.930 1.00 82.50 167 ASP A O 1
ATOM 1250 N N . GLY A 1 168 ? 12.750 -11.620 -21.170 1.00 82.62 168 GLY A N 1
ATOM 1251 C CA . GLY A 1 168 ? 13.331 -12.060 -19.908 1.00 82.62 168 GLY A CA 1
ATOM 1252 C C . GLY A 1 168 ? 14.824 -12.347 -20.008 1.00 82.62 168 GLY A C 1
ATOM 1253 O O . GLY A 1 168 ? 15.394 -12.848 -19.039 1.00 82.62 168 GLY A O 1
ATOM 1254 N N . GLU A 1 169 ? 15.475 -12.054 -21.132 1.00 86.25 169 GLU A N 1
ATOM 1255 C CA . GLU A 1 169 ? 16.911 -12.208 -21.330 1.00 86.25 169 GLU A CA 1
ATOM 1256 C C . GLU A 1 169 ? 17.524 -10.901 -21.845 1.00 86.25 169 GLU A C 1
ATOM 1258 O O . GLU A 1 169 ? 17.030 -10.295 -22.782 1.00 86.25 169 GLU A O 1
ATOM 1263 N N . SER A 1 170 ? 18.662 -10.490 -21.288 1.00 88.12 170 SER A N 1
ATOM 1264 C CA . SER A 1 170 ? 19.433 -9.363 -21.826 1.00 88.12 170 SER A CA 1
ATOM 1265 C C . SER A 1 170 ? 20.458 -9.899 -22.825 1.00 88.12 170 SER A C 1
ATOM 1267 O O . SER A 1 170 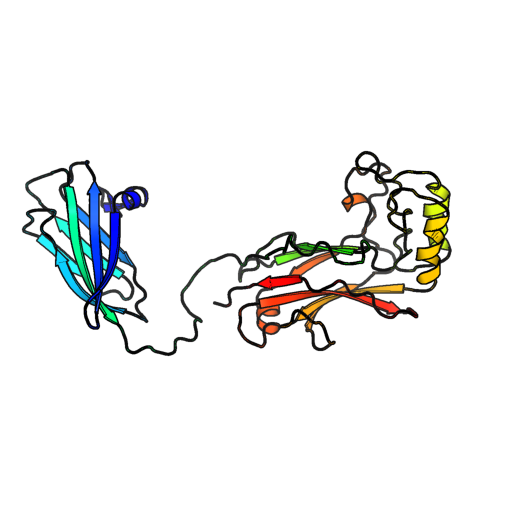? 21.557 -10.317 -22.450 1.00 88.12 170 SER A O 1
ATOM 1269 N N . ASN A 1 171 ? 20.128 -9.937 -24.112 1.00 90.94 171 ASN A N 1
ATOM 1270 C CA . ASN A 1 171 ? 20.964 -10.507 -25.167 1.00 90.94 171 ASN A CA 1
ATOM 1271 C C . ASN A 1 171 ? 21.135 -9.552 -26.374 1.00 90.94 171 ASN A C 1
ATOM 1273 O O . ASN A 1 171 ? 20.814 -8.368 -26.338 1.00 90.94 171 ASN A O 1
ATOM 1277 N N . ILE A 1 172 ? 21.756 -10.025 -27.462 1.00 92.69 172 ILE A N 1
ATOM 1278 C CA . ILE A 1 172 ? 22.001 -9.175 -28.645 1.00 92.69 172 ILE A CA 1
ATOM 1279 C C . ILE A 1 172 ? 20.700 -8.775 -29.367 1.00 92.69 172 ILE A C 1
ATOM 1281 O O . ILE A 1 172 ? 20.667 -7.774 -30.087 1.00 92.69 172 ILE A O 1
ATOM 1285 N N . GLY A 1 173 ? 19.631 -9.553 -29.183 1.00 90.00 173 GLY A N 1
ATOM 1286 C CA . GLY A 1 173 ? 18.288 -9.282 -29.683 1.00 90.00 173 GLY A CA 1
ATOM 1287 C C . GLY A 1 173 ? 17.736 -7.952 -29.176 1.00 90.00 173 GLY A C 1
ATOM 1288 O O . GLY A 1 173 ? 17.079 -7.247 -29.948 1.00 90.00 173 GLY A O 1
ATOM 1289 N N . ASP A 1 174 ? 18.123 -7.536 -27.970 1.00 89.38 174 ASP A N 1
ATOM 1290 C CA . ASP A 1 174 ? 17.726 -6.273 -27.338 1.00 89.38 174 ASP A CA 1
ATOM 1291 C C . ASP A 1 174 ? 18.356 -5.024 -27.955 1.00 89.38 174 ASP A C 1
ATOM 1293 O O . ASP A 1 174 ? 17.978 -3.896 -27.640 1.00 89.38 174 ASP A O 1
ATOM 1297 N N . ILE A 1 175 ? 19.265 -5.179 -28.919 1.00 92.75 175 ILE A N 1
ATOM 1298 C CA . ILE A 1 175 ? 19.682 -4.058 -29.773 1.00 92.75 175 ILE A CA 1
ATOM 1299 C C . ILE A 1 175 ? 18.587 -3.713 -30.793 1.00 92.75 175 ILE A C 1
ATOM 1301 O O . ILE A 1 175 ? 18.534 -2.590 -31.293 1.00 92.75 175 ILE A O 1
ATOM 1305 N N . THR A 1 176 ? 17.685 -4.641 -31.120 1.00 91.31 176 THR A N 1
ATOM 1306 C CA . THR A 1 176 ? 16.668 -4.427 -32.162 1.00 91.31 176 THR A CA 1
ATOM 1307 C C . THR A 1 176 ? 15.732 -3.255 -31.840 1.00 91.31 176 THR A C 1
ATOM 1309 O O . THR A 1 176 ? 15.577 -2.388 -32.708 1.00 91.31 176 THR A O 1
ATOM 1312 N N . PRO A 1 177 ? 15.144 -3.147 -30.626 1.00 88.00 177 PRO A N 1
ATOM 1313 C CA . PRO A 1 177 ? 14.371 -1.967 -30.234 1.00 88.00 177 PRO A CA 1
ATOM 1314 C C . PRO A 1 177 ? 15.183 -0.670 -30.339 1.00 88.00 177 PRO A C 1
ATOM 1316 O O . PRO A 1 177 ? 14.677 0.311 -30.885 1.00 88.00 177 PRO A O 1
ATOM 1319 N N . LEU A 1 178 ? 16.452 -0.688 -29.914 1.00 90.12 178 LEU A N 1
ATOM 1320 C CA . LEU A 1 178 ? 17.363 0.455 -30.005 1.00 90.12 178 LEU A CA 1
ATOM 1321 C C . LEU A 1 178 ? 17.605 0.898 -31.451 1.00 90.12 178 LEU A C 1
ATOM 1323 O O . LEU A 1 178 ? 17.496 2.079 -31.766 1.00 90.12 178 LEU A O 1
ATOM 1327 N N . GLY A 1 179 ? 17.874 -0.037 -32.361 1.00 91.62 179 GLY A N 1
ATOM 1328 C CA . GLY A 1 179 ? 18.088 0.271 -33.775 1.00 91.62 179 GLY A CA 1
ATOM 1329 C C . GLY A 1 179 ? 16.855 0.880 -34.451 1.00 91.62 179 GLY A C 1
ATOM 1330 O O . GLY A 1 179 ? 16.991 1.771 -35.287 1.00 91.62 179 GLY A O 1
ATOM 1331 N N . ILE A 1 180 ? 15.654 0.428 -34.077 1.00 91.19 180 ILE A N 1
ATOM 1332 C CA . ILE A 1 180 ? 14.384 0.947 -34.614 1.00 91.19 180 ILE A CA 1
ATOM 1333 C C . ILE A 1 180 ? 14.075 2.350 -34.070 1.00 91.19 180 ILE A C 1
ATOM 1335 O O . ILE A 1 180 ? 13.505 3.173 -34.789 1.00 91.19 180 ILE A O 1
ATOM 1339 N N . LEU A 1 181 ? 14.430 2.619 -32.813 1.00 92.25 181 LEU A N 1
ATOM 1340 C CA . LEU A 1 181 ? 14.057 3.835 -32.086 1.00 92.25 181 LEU A CA 1
ATOM 1341 C C . LEU A 1 181 ? 15.193 4.861 -31.970 1.00 92.25 181 LEU A C 1
ATOM 1343 O O . LEU A 1 181 ? 15.008 5.897 -31.340 1.00 92.25 181 LEU A O 1
ATOM 1347 N N . LEU A 1 182 ? 16.350 4.620 -32.590 1.00 95.19 182 LEU A N 1
ATOM 1348 C CA . LEU A 1 182 ? 17.508 5.507 -32.498 1.00 95.19 182 LEU A CA 1
ATOM 1349 C C . LEU A 1 182 ? 17.169 6.953 -32.905 1.00 95.19 182 LEU A C 1
ATOM 1351 O O . LEU A 1 182 ? 16.640 7.213 -33.988 1.00 95.19 182 LEU A O 1
ATOM 1355 N N . GLY A 1 183 ? 17.519 7.904 -32.040 1.00 94.44 183 GLY A N 1
ATOM 1356 C CA . GLY A 1 183 ? 17.254 9.333 -32.201 1.00 94.44 183 GLY A CA 1
ATOM 1357 C C . GLY A 1 183 ? 15.857 9.774 -31.757 1.00 94.44 183 GLY A C 1
ATOM 1358 O O . GLY A 1 183 ? 15.508 10.940 -31.949 1.00 94.44 183 GLY A O 1
ATOM 1359 N N . LYS A 1 184 ? 15.042 8.873 -31.194 1.00 92.50 184 LYS A N 1
ATOM 1360 C CA . LYS A 1 184 ? 13.760 9.224 -30.576 1.00 92.50 184 LYS A CA 1
ATOM 1361 C C . LYS A 1 184 ? 13.978 9.824 -29.190 1.00 92.50 184 LYS A C 1
ATOM 1363 O O . LYS A 1 184 ? 14.823 9.368 -28.430 1.00 92.50 184 LYS A O 1
ATOM 1368 N N . THR A 1 185 ? 13.165 10.819 -28.860 1.00 91.69 185 THR A N 1
ATOM 1369 C CA . THR A 1 185 ? 13.033 11.345 -27.499 1.00 91.69 185 THR A CA 1
ATOM 1370 C C . THR A 1 185 ? 11.888 10.617 -26.806 1.00 91.69 185 THR A C 1
ATOM 1372 O O . THR A 1 185 ? 10.863 10.355 -27.436 1.00 91.69 185 THR A O 1
ATOM 1375 N N . VAL A 1 186 ? 12.057 10.308 -25.527 1.00 85.88 186 VAL A N 1
ATOM 1376 C CA . VAL A 1 186 ? 10.993 9.815 -24.652 1.00 85.88 186 VAL A CA 1
ATOM 1377 C C . VAL A 1 186 ? 10.351 11.015 -23.975 1.00 85.88 186 VAL A C 1
ATOM 1379 O O . VAL A 1 186 ? 11.038 11.823 -23.353 1.00 85.88 186 VAL A O 1
ATOM 1382 N N . GLY A 1 187 ? 9.037 11.159 -24.095 1.00 82.38 187 GLY A N 1
ATOM 1383 C CA . GLY A 1 187 ? 8.322 12.219 -23.392 1.00 82.38 187 GLY A CA 1
ATOM 1384 C C . GLY A 1 187 ? 6.827 11.962 -23.313 1.00 82.38 187 GLY A C 1
ATOM 1385 O O . GLY A 1 187 ? 6.313 11.054 -23.958 1.00 82.38 187 GLY A O 1
ATOM 1386 N N . ASP A 1 188 ? 6.127 12.811 -22.563 1.00 69.94 188 ASP A N 1
ATOM 1387 C CA . ASP A 1 188 ? 4.711 12.633 -22.203 1.00 69.94 188 ASP A CA 1
ATOM 1388 C C . ASP A 1 188 ? 3.768 12.407 -23.399 1.00 69.94 188 ASP A C 1
ATOM 1390 O O . ASP A 1 188 ? 2.734 11.750 -23.288 1.00 69.94 188 ASP A O 1
ATOM 1394 N N . SER A 1 189 ? 4.115 12.955 -24.565 1.00 77.44 189 SER A N 1
ATOM 1395 C CA . SER A 1 189 ? 3.336 12.822 -25.799 1.00 77.44 189 SER A CA 1
ATOM 1396 C C . SER A 1 189 ? 3.699 11.607 -26.662 1.00 77.44 189 SER A C 1
ATOM 1398 O O . SER A 1 189 ? 2.963 11.301 -27.598 1.00 77.44 189 SER A O 1
ATOM 1400 N N . ASP A 1 190 ? 4.840 10.959 -26.410 1.00 78.19 190 ASP A N 1
ATOM 1401 C CA . ASP A 1 190 ? 5.333 9.801 -27.163 1.00 78.19 190 ASP A CA 1
ATOM 1402 C C . ASP A 1 190 ? 6.308 8.971 -26.308 1.00 78.19 190 ASP A C 1
ATOM 1404 O O . ASP A 1 190 ? 7.505 9.261 -26.228 1.00 78.19 190 ASP A O 1
ATOM 1408 N N . PHE A 1 191 ? 5.801 7.898 -25.695 1.00 81.31 191 PHE A N 1
ATOM 1409 C CA . PHE A 1 191 ? 6.624 6.941 -24.949 1.00 81.31 191 PHE A CA 1
ATOM 1410 C C . PHE A 1 191 ? 7.184 5.813 -25.823 1.00 81.31 191 PHE A C 1
ATOM 1412 O O . PHE A 1 191 ? 7.773 4.869 -25.302 1.00 81.31 191 PHE A O 1
ATOM 1419 N N . SER A 1 192 ? 7.043 5.863 -27.153 1.00 82.38 192 SER A N 1
ATOM 1420 C CA . SER A 1 192 ? 7.502 4.763 -28.015 1.00 82.38 192 SER A CA 1
ATOM 1421 C C . SER A 1 192 ? 9.006 4.492 -27.907 1.00 82.38 192 SER A C 1
ATOM 1423 O O . SER A 1 192 ? 9.420 3.350 -28.103 1.00 82.38 192 SER A O 1
ATOM 1425 N N . GLY A 1 193 ? 9.804 5.510 -27.557 1.00 85.25 193 GLY A N 1
ATOM 1426 C CA . GLY A 1 193 ? 11.245 5.402 -27.315 1.00 85.25 193 GLY A CA 1
ATOM 1427 C C . GLY A 1 193 ? 11.629 4.731 -25.991 1.00 85.25 193 GLY A C 1
ATOM 1428 O O . GLY A 1 193 ? 12.737 4.225 -25.875 1.00 85.25 193 GLY A O 1
ATOM 1429 N N . ALA A 1 194 ? 10.725 4.676 -25.009 1.00 84.69 194 ALA A N 1
ATOM 1430 C CA . ALA A 1 194 ? 11.046 4.299 -23.632 1.00 84.69 194 ALA A CA 1
ATOM 1431 C C . ALA A 1 194 ? 11.633 2.886 -23.488 1.00 84.69 194 ALA A C 1
ATOM 1433 O O . ALA A 1 194 ? 12.525 2.668 -22.679 1.00 84.69 194 ALA A O 1
ATOM 1434 N N . LYS A 1 195 ? 11.200 1.937 -24.326 1.00 83.94 195 LYS A N 1
ATOM 1435 C CA . LYS A 1 195 ? 11.731 0.560 -24.336 1.00 83.94 195 LYS A CA 1
ATOM 1436 C C . LYS A 1 195 ? 13.172 0.429 -24.852 1.00 83.94 195 LYS A C 1
ATOM 1438 O O . LYS A 1 195 ? 13.712 -0.669 -24.859 1.00 83.94 195 LYS A O 1
ATOM 1443 N N . ALA A 1 196 ? 13.749 1.512 -25.369 1.00 89.19 196 ALA A N 1
ATOM 1444 C CA . ALA A 1 196 ? 15.099 1.561 -25.920 1.00 89.19 196 ALA A CA 1
ATOM 1445 C C . ALA A 1 196 ? 15.993 2.629 -25.259 1.00 89.19 196 ALA A C 1
ATOM 1447 O O . ALA A 1 196 ? 17.176 2.689 -25.578 1.00 89.19 196 ALA A O 1
ATOM 1448 N N . ASP A 1 197 ? 15.436 3.456 -24.370 1.00 88.81 197 ASP A N 1
ATOM 1449 C CA . ASP A 1 197 ? 16.142 4.463 -23.564 1.00 88.81 197 ASP A CA 1
ATOM 1450 C C . ASP A 1 197 ? 16.645 3.801 -22.274 1.00 88.81 197 ASP A C 1
ATOM 1452 O O . ASP A 1 197 ? 16.129 4.034 -21.181 1.00 88.81 197 ASP A O 1
ATOM 1456 N N . TYR A 1 198 ? 17.579 2.860 -22.422 1.00 86.56 198 TYR A N 1
ATOM 1457 C CA . TYR A 1 198 ? 18.063 2.040 -21.318 1.00 86.56 198 TYR A CA 1
ATOM 1458 C C . TYR A 1 198 ? 18.798 2.846 -20.248 1.00 86.56 198 TYR A C 1
ATOM 1460 O O . TYR A 1 198 ? 18.872 2.377 -19.119 1.00 86.56 198 TYR A O 1
ATOM 1468 N N . ASP A 1 199 ? 19.370 4.011 -20.561 1.00 85.19 199 ASP A N 1
ATOM 1469 C CA . ASP A 1 199 ? 20.009 4.873 -19.557 1.00 85.19 199 ASP A CA 1
ATOM 1470 C C . ASP A 1 199 ? 19.070 5.951 -18.975 1.00 85.19 199 ASP A C 1
ATOM 1472 O O . ASP A 1 199 ? 19.472 6.688 -18.068 1.00 85.19 199 ASP A O 1
ATOM 1476 N N . TYR A 1 200 ? 17.812 5.986 -19.437 1.00 85.31 200 TYR A N 1
ATOM 1477 C CA . TYR A 1 200 ? 16.738 6.883 -18.999 1.00 85.31 200 TYR A CA 1
ATOM 1478 C C . TYR A 1 200 ? 17.090 8.370 -19.104 1.00 85.31 200 TYR A C 1
ATOM 1480 O O . TYR A 1 200 ? 16.599 9.198 -18.327 1.00 85.31 200 TYR A O 1
ATOM 1488 N N . ASN A 1 201 ? 17.947 8.745 -20.052 1.00 86.44 201 ASN A N 1
ATOM 1489 C CA . ASN A 1 201 ? 18.290 10.143 -20.282 1.00 86.44 201 ASN A CA 1
ATOM 1490 C C . ASN A 1 201 ? 17.243 10.880 -21.137 1.00 86.44 201 ASN A C 1
ATOM 1492 O O . ASN A 1 201 ? 17.459 12.044 -21.487 1.00 86.44 201 ASN A O 1
ATOM 1496 N N . THR A 1 202 ? 16.109 10.233 -21.441 1.00 90.12 202 THR A N 1
ATOM 1497 C CA . THR A 1 202 ? 14.999 10.691 -22.294 1.00 90.12 202 THR A CA 1
ATOM 1498 C C . THR A 1 202 ? 15.323 10.730 -23.786 1.00 90.12 202 THR A C 1
ATOM 1500 O O . THR A 1 202 ? 14.550 11.270 -24.580 1.00 90.12 202 THR A O 1
ATOM 1503 N N . SER A 1 203 ? 16.447 10.161 -24.215 1.00 92.00 203 SER A N 1
ATOM 1504 C CA . SER A 1 203 ? 16.892 10.163 -25.605 1.00 92.00 203 SER A CA 1
ATOM 1505 C C . SER A 1 203 ? 17.526 8.832 -25.978 1.00 92.00 203 SER A C 1
ATOM 1507 O O . SER A 1 203 ? 18.688 8.579 -25.674 1.00 92.00 203 SER A O 1
ATOM 1509 N N . VAL A 1 204 ? 16.828 8.085 -26.829 1.00 93.62 204 VAL A N 1
ATOM 1510 C CA . VAL A 1 204 ? 17.314 6.829 -27.400 1.00 93.62 204 VAL A CA 1
ATOM 1511 C C . VAL A 1 204 ? 18.519 7.102 -28.302 1.00 93.62 204 VAL A C 1
ATOM 1513 O O . VAL A 1 204 ? 18.388 7.619 -29.418 1.00 93.62 204 VAL A O 1
ATOM 1516 N N . ASN A 1 205 ? 19.718 6.783 -27.839 1.00 95.81 205 ASN A N 1
ATOM 1517 C CA . ASN A 1 205 ? 20.973 7.027 -28.528 1.00 95.81 205 ASN A CA 1
ATOM 1518 C C . ASN A 1 205 ? 21.991 5.896 -28.273 1.00 95.81 205 ASN A C 1
ATOM 1520 O O . ASN A 1 205 ? 21.684 4.848 -27.722 1.00 95.81 205 ASN A O 1
ATOM 1524 N N . ILE A 1 206 ? 23.228 6.048 -28.749 1.00 96.06 206 ILE A N 1
ATOM 1525 C CA . ILE A 1 206 ? 24.223 4.972 -28.627 1.00 96.06 206 ILE A CA 1
ATOM 1526 C C . ILE A 1 206 ? 24.657 4.711 -27.171 1.00 96.06 206 ILE A C 1
ATOM 1528 O O . ILE A 1 206 ? 25.170 3.629 -26.883 1.00 96.06 206 ILE A O 1
ATOM 1532 N N . SER A 1 207 ? 24.468 5.673 -26.259 1.00 93.81 207 SER A N 1
ATOM 1533 C CA . SER A 1 207 ? 24.787 5.508 -24.836 1.00 93.81 207 SER A CA 1
ATOM 1534 C C . SER A 1 207 ? 23.972 4.398 -24.179 1.00 93.81 207 SER A C 1
ATOM 1536 O O . SER A 1 207 ? 24.520 3.708 -23.317 1.00 93.81 207 SER A O 1
ATOM 1538 N N . ASP A 1 208 ? 22.757 4.139 -24.672 1.00 90.81 208 ASP A N 1
ATOM 1539 C CA . ASP A 1 208 ? 21.858 3.085 -24.190 1.00 90.81 208 ASP A CA 1
ATOM 1540 C C . ASP A 1 208 ? 22.450 1.676 -24.328 1.00 90.81 208 ASP A C 1
ATOM 1542 O O . ASP A 1 208 ? 22.111 0.773 -23.568 1.00 90.81 208 ASP A O 1
ATOM 1546 N N . ILE A 1 209 ? 23.431 1.466 -25.214 1.00 92.94 209 ILE A N 1
ATOM 1547 C CA . ILE A 1 209 ? 24.151 0.182 -25.284 1.00 92.94 209 ILE A CA 1
ATOM 1548 C C . ILE A 1 209 ? 24.905 -0.115 -23.981 1.00 92.94 209 ILE A C 1
ATOM 1550 O O . ILE A 1 209 ? 25.120 -1.279 -23.651 1.00 92.94 209 ILE A O 1
ATOM 1554 N N . THR A 1 210 ? 25.328 0.908 -23.235 1.00 89.69 210 THR A N 1
ATOM 1555 C CA . THR A 1 210 ? 26.158 0.720 -22.037 1.00 89.69 210 THR A CA 1
ATOM 1556 C C . THR A 1 210 ? 25.412 -0.065 -20.953 1.00 89.69 210 THR A C 1
ATOM 1558 O O . THR A 1 210 ? 25.949 -1.088 -20.525 1.00 89.69 210 THR A O 1
ATOM 1561 N N . PRO A 1 211 ? 24.181 0.315 -20.555 1.00 84.75 211 PRO A N 1
ATOM 1562 C CA . PRO A 1 211 ? 23.319 -0.536 -19.735 1.00 84.75 211 PRO A CA 1
ATOM 1563 C C . PRO A 1 211 ? 23.164 -1.972 -20.236 1.00 84.75 211 PRO A C 1
ATOM 1565 O O . PRO A 1 211 ? 23.393 -2.908 -19.475 1.00 84.75 211 PRO A O 1
ATOM 1568 N N . LEU A 1 212 ? 22.843 -2.163 -21.521 1.00 86.81 212 LEU A N 1
ATOM 1569 C CA . LEU A 1 212 ? 22.687 -3.500 -22.101 1.00 86.81 212 LEU A CA 1
ATOM 1570 C C . LEU A 1 212 ? 23.966 -4.333 -21.946 1.00 86.81 212 LEU A C 1
ATOM 1572 O O . LEU A 1 212 ? 23.912 -5.507 -21.596 1.00 86.81 212 LEU A O 1
ATOM 1576 N N . ALA A 1 213 ? 25.131 -3.727 -22.171 1.00 88.19 213 ALA A N 1
ATOM 1577 C CA . ALA A 1 213 ? 26.413 -4.408 -22.050 1.00 88.19 213 ALA A CA 1
ATOM 1578 C C . ALA A 1 213 ? 26.732 -4.836 -20.608 1.00 88.19 213 ALA A C 1
ATOM 1580 O O . ALA A 1 213 ? 27.370 -5.871 -20.422 1.00 88.19 213 ALA A O 1
ATOM 1581 N N . VAL A 1 214 ? 26.298 -4.070 -19.600 1.00 84.69 214 VAL A N 1
ATOM 1582 C CA . VAL A 1 214 ? 26.487 -4.409 -18.175 1.00 84.69 214 VAL A CA 1
ATOM 1583 C C . VAL A 1 214 ? 25.706 -5.665 -17.786 1.00 84.69 214 VAL A C 1
ATOM 1585 O O . VAL A 1 214 ? 26.185 -6.448 -16.966 1.00 84.69 214 VAL A O 1
ATOM 1588 N N . HIS A 1 215 ? 24.550 -5.874 -18.411 1.00 83.69 215 HIS A N 1
ATOM 1589 C CA . HIS A 1 215 ? 23.629 -6.970 -18.120 1.00 83.69 215 HIS A CA 1
ATOM 1590 C C . HIS A 1 215 ? 23.638 -8.073 -19.190 1.00 83.69 215 HIS A C 1
ATOM 1592 O O . HIS A 1 215 ? 22.814 -8.981 -19.157 1.00 83.69 215 HIS A O 1
ATOM 1598 N N . LEU A 1 216 ? 24.557 -8.029 -20.158 1.00 89.06 216 LEU A N 1
ATOM 1599 C CA . LEU A 1 216 ? 24.559 -8.975 -21.270 1.00 89.06 216 LEU A CA 1
ATOM 1600 C C . LEU A 1 216 ? 24.735 -10.423 -20.778 1.00 89.06 216 LEU A C 1
ATOM 1602 O O . LEU A 1 216 ? 25.727 -10.764 -20.131 1.00 89.06 216 LEU A O 1
ATOM 1606 N N . GLY A 1 217 ? 23.801 -11.291 -21.161 1.00 87.06 217 GLY A N 1
ATOM 1607 C CA . GLY A 1 217 ? 23.730 -12.693 -20.754 1.00 87.06 217 GLY A CA 1
ATOM 1608 C C . GLY A 1 217 ? 22.984 -12.930 -19.441 1.00 87.06 217 GLY A C 1
ATOM 1609 O O . GLY A 1 217 ? 22.943 -14.072 -18.981 1.00 87.06 217 GLY A O 1
ATOM 1610 N N . GLU A 1 218 ? 22.415 -11.892 -18.827 1.00 86.62 218 GLU A N 1
ATOM 1611 C CA . GLU A 1 218 ? 21.504 -12.051 -17.698 1.00 86.62 218 GLU A CA 1
ATOM 1612 C C . GLU A 1 218 ? 20.129 -12.534 -18.156 1.00 86.62 218 GLU A C 1
ATOM 1614 O O . GLU A 1 218 ? 19.698 -12.304 -19.284 1.00 86.62 218 GLU A O 1
ATOM 1619 N N . SER A 1 219 ? 19.447 -13.231 -17.255 1.00 85.81 219 SER A N 1
ATOM 1620 C CA . SER A 1 219 ? 18.118 -13.791 -17.473 1.00 85.81 219 SER A CA 1
ATOM 1621 C C . SER A 1 219 ? 17.280 -13.616 -16.216 1.00 85.81 219 SER A C 1
ATOM 1623 O O . SER A 1 219 ? 17.786 -13.769 -15.103 1.00 85.81 219 SER A O 1
ATOM 1625 N N . THR A 1 220 ? 15.993 -13.349 -16.396 1.00 83.50 220 THR A N 1
ATOM 1626 C CA . THR A 1 220 ? 14.980 -13.306 -15.345 1.00 83.50 220 THR A CA 1
ATOM 1627 C C . THR A 1 220 ? 13.976 -14.426 -15.585 1.00 83.50 220 THR A C 1
ATOM 1629 O O . THR A 1 220 ? 13.156 -14.378 -16.494 1.00 83.50 220 THR A O 1
ATOM 1632 N N . SER A 1 221 ? 14.028 -15.458 -14.747 1.00 82.62 221 SER A N 1
ATOM 1633 C CA . SER A 1 221 ? 13.110 -16.597 -14.791 1.00 82.62 221 SER A CA 1
ATOM 1634 C C . SER A 1 221 ? 11.828 -16.372 -13.999 1.00 82.62 221 SER A C 1
ATOM 1636 O O . SER A 1 221 ? 10.803 -16.978 -14.303 1.00 82.62 221 SER A O 1
ATOM 1638 N N . ALA A 1 222 ? 11.874 -15.555 -12.948 1.00 83.12 222 ALA A N 1
ATOM 1639 C CA . ALA A 1 222 ? 10.698 -15.195 -12.162 1.00 83.12 222 ALA A CA 1
ATOM 1640 C C . ALA A 1 222 ? 10.958 -13.940 -11.333 1.00 83.12 222 ALA A C 1
ATOM 1642 O O . ALA A 1 222 ? 12.110 -13.630 -11.036 1.00 83.12 222 ALA A O 1
ATOM 1643 N N . ILE A 1 223 ? 9.892 -13.290 -10.884 1.00 82.38 223 ILE A N 1
ATOM 1644 C CA . ILE A 1 223 ? 9.945 -12.269 -9.840 1.00 82.38 223 ILE A CA 1
ATOM 1645 C C . ILE A 1 223 ? 9.326 -12.829 -8.567 1.00 82.38 223 ILE A C 1
ATOM 1647 O O . ILE A 1 223 ? 8.207 -13.340 -8.581 1.00 82.38 223 ILE A O 1
ATOM 1651 N N . GLU A 1 224 ? 10.043 -12.726 -7.460 1.00 85.50 224 GLU A N 1
ATOM 1652 C CA . GLU A 1 224 ? 9.542 -13.080 -6.139 1.00 85.50 224 GLU A CA 1
ATOM 1653 C C . GLU A 1 224 ? 9.104 -11.823 -5.398 1.00 85.50 224 GLU A C 1
ATOM 1655 O O . GLU A 1 224 ? 9.859 -10.855 -5.313 1.00 85.50 224 GLU A O 1
ATOM 1660 N N . VAL A 1 225 ? 7.896 -11.859 -4.839 1.00 86.38 225 VAL A N 1
ATOM 1661 C CA . VAL A 1 225 ? 7.401 -10.859 -3.890 1.00 86.38 225 VAL A CA 1
ATOM 1662 C C . VAL A 1 225 ? 7.686 -11.373 -2.490 1.00 86.38 225 VAL A C 1
ATOM 1664 O O . VAL A 1 225 ? 7.341 -12.508 -2.148 1.00 86.38 225 VAL A O 1
ATOM 1667 N N . LEU A 1 226 ? 8.341 -10.541 -1.695 1.00 87.81 226 LEU A N 1
ATOM 1668 C CA . LEU A 1 226 ? 8.874 -10.885 -0.388 1.00 87.81 226 LEU A CA 1
ATOM 1669 C C . LEU A 1 226 ? 8.184 -10.040 0.681 1.00 87.81 226 LEU A C 1
ATOM 1671 O O . LEU A 1 226 ? 8.003 -8.839 0.481 1.00 87.81 226 LEU A O 1
ATOM 1675 N N . LEU A 1 227 ? 7.871 -10.655 1.820 1.00 88.31 227 LEU A N 1
ATOM 1676 C CA . LEU A 1 227 ? 7.476 -9.968 3.046 1.00 88.31 227 LEU A CA 1
ATOM 1677 C C . LEU A 1 227 ? 8.538 -10.156 4.130 1.00 88.31 227 LEU A C 1
ATOM 1679 O O . LEU A 1 227 ? 9.016 -11.276 4.340 1.00 88.31 227 LEU A O 1
ATOM 1683 N N . GLY A 1 228 ? 8.874 -9.082 4.839 1.00 86.50 228 GLY A N 1
ATOM 1684 C CA . GLY A 1 228 ? 9.815 -9.114 5.958 1.00 86.50 228 GLY A CA 1
ATOM 1685 C C . GLY A 1 228 ? 9.428 -8.166 7.088 1.00 86.50 228 GLY A C 1
ATOM 1686 O O . GLY A 1 228 ? 8.771 -7.162 6.859 1.00 86.50 228 GLY A O 1
ATOM 1687 N N . ASP A 1 229 ? 9.877 -8.467 8.301 1.00 85.44 229 ASP A N 1
ATOM 1688 C CA . ASP A 1 229 ? 9.638 -7.677 9.524 1.00 85.44 229 ASP A CA 1
ATOM 1689 C C . ASP A 1 229 ? 10.677 -6.551 9.735 1.00 85.44 229 ASP A C 1
ATOM 1691 O O . ASP A 1 229 ? 10.894 -6.028 10.824 1.00 85.44 229 ASP A O 1
ATOM 1695 N N . SER A 1 230 ? 11.449 -6.236 8.696 1.00 82.56 230 SER A N 1
ATOM 1696 C CA . SER A 1 230 ? 12.515 -5.241 8.754 1.00 82.56 230 SER A CA 1
ATOM 1697 C C . SER A 1 230 ? 12.578 -4.471 7.448 1.00 82.56 230 SER A C 1
ATOM 1699 O O . SER A 1 230 ? 12.355 -5.018 6.367 1.00 82.56 230 SER A O 1
ATOM 1701 N N . ASP A 1 231 ? 12.960 -3.201 7.556 1.00 75.44 231 ASP A N 1
ATOM 1702 C CA . ASP A 1 231 ? 13.323 -2.345 6.428 1.00 75.44 231 ASP A CA 1
ATOM 1703 C C . ASP A 1 231 ? 14.578 -2.827 5.681 1.00 75.44 231 ASP A C 1
ATOM 1705 O O . ASP A 1 231 ? 14.929 -2.285 4.633 1.00 75.44 231 ASP A O 1
ATOM 1709 N N . THR A 1 232 ? 15.249 -3.854 6.206 1.00 77.06 232 THR A N 1
ATOM 1710 C CA . THR A 1 232 ? 16.461 -4.440 5.654 1.00 77.06 232 THR A CA 1
ATOM 1711 C C . THR A 1 232 ? 16.229 -5.910 5.318 1.00 77.06 232 THR A C 1
ATOM 17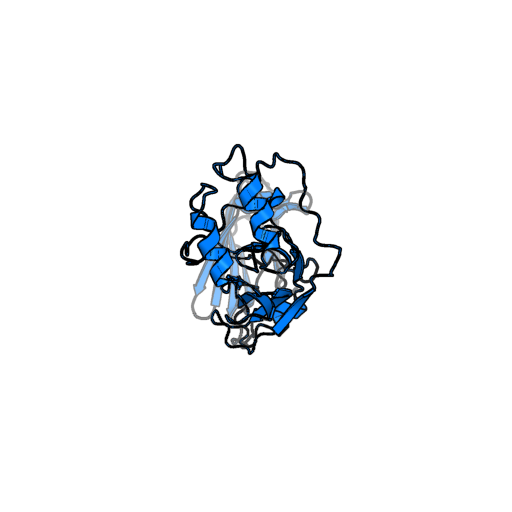13 O O . THR A 1 232 ? 16.046 -6.747 6.199 1.00 77.06 232 THR A O 1
ATOM 1716 N N . PHE A 1 233 ? 16.296 -6.238 4.025 1.00 75.00 233 PHE A N 1
ATOM 1717 C CA . PHE A 1 233 ? 16.143 -7.608 3.540 1.00 75.00 233 PHE A CA 1
ATOM 1718 C C . PHE A 1 233 ? 17.528 -8.272 3.529 1.00 75.00 233 PHE A C 1
ATOM 1720 O O . PHE A 1 233 ? 18.430 -7.857 2.801 1.00 75.00 233 PHE A O 1
ATOM 1727 N N . SER A 1 234 ? 17.716 -9.272 4.387 1.00 77.69 234 SER A N 1
ATOM 1728 C CA . SER A 1 234 ? 18.953 -10.025 4.623 1.00 77.69 234 SER A CA 1
ATOM 1729 C C . SER A 1 234 ? 18.888 -11.492 4.169 1.00 77.69 234 SER A C 1
ATOM 1731 O O . SER A 1 234 ? 19.871 -12.222 4.314 1.00 77.69 234 SER A O 1
ATOM 1733 N N . GLY A 1 235 ? 17.766 -11.930 3.589 1.00 73.94 235 GLY A N 1
ATOM 1734 C CA . GLY A 1 235 ? 17.552 -13.282 3.072 1.00 73.94 235 GLY A CA 1
ATOM 1735 C C . GLY A 1 235 ? 16.718 -14.190 3.980 1.00 73.94 235 GLY A C 1
ATOM 1736 O O . GLY A 1 235 ? 16.546 -15.363 3.653 1.00 73.94 235 GLY A O 1
ATOM 1737 N N . SER A 1 236 ? 16.202 -13.681 5.104 1.00 74.50 236 SER A N 1
ATOM 1738 C CA . SER A 1 236 ? 15.276 -14.401 5.994 1.00 74.50 236 SER A CA 1
ATOM 1739 C C . SER A 1 236 ? 13.804 -14.136 5.670 1.00 74.50 236 SER A C 1
ATOM 1741 O O . SER A 1 236 ? 12.929 -14.477 6.462 1.00 74.50 236 SER A O 1
ATOM 1743 N N . GLU A 1 237 ? 13.524 -13.485 4.544 1.00 85.19 237 GLU A N 1
ATOM 1744 C CA . GLU A 1 237 ? 12.183 -13.020 4.205 1.00 85.19 237 GLU A CA 1
ATOM 1745 C C . GLU A 1 237 ? 11.312 -14.137 3.655 1.00 85.19 237 GLU A C 1
ATOM 1747 O O . GLU A 1 237 ? 11.779 -15.105 3.047 1.00 85.19 237 GLU A O 1
ATOM 1752 N N . THR A 1 238 ? 10.009 -13.977 3.856 1.00 83.25 238 THR A N 1
ATOM 1753 C CA . THR A 1 238 ? 9.025 -14.933 3.372 1.00 83.25 238 THR A CA 1
ATOM 1754 C C . THR A 1 238 ? 8.656 -14.575 1.942 1.00 83.25 238 THR A C 1
ATOM 1756 O O . THR A 1 238 ? 8.124 -13.498 1.680 1.00 83.25 238 THR A O 1
ATOM 1759 N N . VAL A 1 239 ? 8.911 -15.484 1.002 1.00 84.94 239 VAL A N 1
ATOM 1760 C CA . VAL A 1 239 ? 8.390 -15.359 -0.365 1.00 84.94 239 VAL A CA 1
ATOM 1761 C C . VAL A 1 239 ? 6.889 -15.633 -0.329 1.00 84.94 239 VAL A C 1
ATOM 1763 O O . VAL A 1 239 ? 6.462 -16.726 0.040 1.00 84.94 239 VAL A O 1
ATOM 1766 N N . VAL A 1 240 ? 6.087 -14.639 -0.703 1.00 85.25 240 VAL A N 1
ATOM 1767 C CA . VAL A 1 240 ? 4.617 -14.718 -0.663 1.00 85.25 240 VAL A CA 1
ATOM 1768 C C . VAL A 1 240 ? 3.986 -14.922 -2.027 1.00 85.25 240 VAL A C 1
ATOM 1770 O O . VAL A 1 240 ? 2.867 -15.426 -2.115 1.00 85.25 240 VAL A O 1
ATOM 1773 N N . ALA A 1 241 ? 4.708 -14.577 -3.089 1.00 83.19 241 ALA A N 1
ATOM 1774 C CA . ALA A 1 241 ? 4.320 -14.879 -4.452 1.00 83.19 241 ALA A CA 1
ATOM 1775 C C . ALA A 1 241 ? 5.557 -15.048 -5.333 1.00 83.19 241 ALA A C 1
ATOM 1777 O O . ALA A 1 241 ? 6.569 -14.375 -5.138 1.00 83.19 241 ALA A O 1
ATOM 1778 N N . THR A 1 242 ? 5.440 -15.913 -6.335 1.00 84.75 242 THR A N 1
ATOM 1779 C CA . THR A 1 242 ? 6.444 -16.083 -7.384 1.00 84.75 242 THR A CA 1
ATOM 1780 C C . THR A 1 242 ? 5.753 -15.963 -8.731 1.00 84.75 242 THR A C 1
ATOM 1782 O O . THR A 1 242 ? 4.928 -16.801 -9.096 1.00 84.75 242 THR A O 1
ATOM 1785 N N . HIS A 1 243 ? 6.110 -14.929 -9.480 1.00 81.12 243 HIS A N 1
ATOM 1786 C CA . HIS A 1 243 ? 5.641 -14.687 -10.836 1.00 81.12 243 HIS A CA 1
ATOM 1787 C C . HIS A 1 243 ? 6.651 -15.241 -11.817 1.00 81.12 243 HIS A C 1
ATOM 1789 O O . HIS A 1 243 ? 7.644 -14.589 -12.129 1.00 81.12 243 HIS A O 1
ATOM 1795 N N . THR A 1 244 ? 6.429 -16.469 -12.275 1.00 80.12 244 THR A N 1
ATOM 1796 C CA . THR A 1 244 ? 7.312 -17.089 -13.264 1.00 80.12 244 THR A CA 1
ATOM 1797 C C . THR A 1 244 ? 7.169 -16.418 -14.617 1.00 80.12 244 THR A C 1
ATOM 1799 O O . THR A 1 244 ? 6.056 -16.240 -15.117 1.00 80.12 244 THR A O 1
ATOM 1802 N N . TRP A 1 245 ? 8.302 -16.149 -15.248 1.00 70.44 245 TRP A N 1
ATOM 1803 C CA . TRP A 1 245 ? 8.379 -15.823 -16.657 1.00 70.44 245 TRP A CA 1
ATOM 1804 C C . TRP A 1 245 ? 8.054 -17.088 -17.451 1.00 70.44 245 TRP A C 1
ATOM 1806 O O . TRP A 1 245 ? 8.897 -17.963 -17.652 1.00 70.44 245 TRP A O 1
ATOM 1816 N N . SER A 1 246 ? 6.796 -17.268 -17.849 1.00 57.59 246 SER A N 1
ATOM 1817 C CA . SER A 1 246 ? 6.466 -18.380 -18.735 1.00 57.59 246 SER A CA 1
ATOM 1818 C C . SER A 1 246 ? 7.005 -18.060 -20.126 1.00 57.59 246 SER A C 1
ATOM 1820 O O . SER A 1 246 ? 6.482 -17.173 -20.806 1.00 57.59 246 SER A O 1
ATOM 1822 N N . SER A 1 247 ? 8.038 -18.789 -20.554 1.00 45.19 247 SER A N 1
ATOM 1823 C CA . SER A 1 247 ? 8.579 -18.728 -21.913 1.00 45.19 247 SER A CA 1
ATOM 1824 C C . SER A 1 247 ? 7.438 -18.847 -22.936 1.00 45.19 247 SER A C 1
ATOM 1826 O O . SER A 1 247 ? 6.819 -19.907 -23.052 1.00 45.19 247 SER A O 1
ATOM 1828 N N . GLY A 1 248 ? 7.131 -17.763 -23.652 1.00 42.34 248 GLY A N 1
ATOM 1829 C CA . GLY A 1 248 ? 6.100 -17.738 -24.699 1.00 42.34 248 GLY A CA 1
ATOM 1830 C C . GLY A 1 248 ? 4.770 -17.073 -24.330 1.00 42.34 248 GLY A C 1
ATOM 1831 O O . GLY A 1 248 ? 3.855 -17.053 -25.151 1.00 42.34 248 GLY A O 1
ATOM 1832 N N . SER A 1 249 ? 4.633 -16.504 -23.134 1.00 42.97 249 SER A N 1
ATOM 1833 C CA . SER A 1 249 ? 3.526 -15.601 -22.793 1.00 42.97 249 SER A CA 1
ATOM 1834 C C . SER A 1 249 ? 4.040 -14.490 -21.888 1.00 42.97 249 SER A C 1
ATOM 1836 O O . SER A 1 249 ? 3.590 -14.354 -20.755 1.00 42.97 249 SER A O 1
ATOM 1838 N N . ALA A 1 250 ? 5.004 -13.704 -22.377 1.00 43.97 250 ALA A N 1
ATOM 1839 C CA . ALA A 1 250 ? 5.196 -12.380 -21.799 1.00 43.97 250 ALA A CA 1
ATOM 1840 C C . ALA A 1 250 ? 3.818 -11.688 -21.813 1.00 43.97 250 ALA A C 1
ATOM 1842 O O . ALA A 1 250 ? 3.120 -11.795 -22.836 1.00 43.97 250 ALA A O 1
ATOM 1843 N N . PRO A 1 251 ? 3.364 -11.063 -20.707 1.00 45.38 251 PRO A N 1
ATOM 1844 C CA . PRO A 1 251 ? 2.162 -10.243 -20.749 1.00 45.38 251 PRO A CA 1
ATOM 1845 C C . PRO A 1 251 ? 2.346 -9.289 -21.921 1.00 45.38 251 PRO A C 1
ATOM 1847 O O . PRO A 1 251 ? 3.369 -8.616 -22.016 1.00 45.38 251 PRO A O 1
ATOM 1850 N N . SER A 1 252 ? 1.438 -9.365 -22.897 1.00 42.22 252 SER A N 1
ATOM 1851 C CA . SER A 1 252 ? 1.663 -8.722 -24.183 1.00 42.22 252 SER A CA 1
ATOM 1852 C C . SER A 1 252 ? 1.916 -7.244 -23.934 1.00 42.22 252 SER A C 1
ATOM 1854 O O . SER A 1 252 ? 0.987 -6.541 -23.527 1.00 42.22 252 SER A O 1
ATOM 1856 N N . ALA A 1 253 ? 3.133 -6.769 -24.214 1.00 48.62 253 ALA A N 1
ATOM 1857 C CA . ALA A 1 253 ? 3.336 -5.353 -24.438 1.00 48.62 253 ALA A CA 1
ATOM 1858 C C . ALA A 1 253 ? 2.247 -4.942 -25.427 1.00 48.62 253 ALA A C 1
ATOM 1860 O O . ALA A 1 253 ? 2.061 -5.591 -26.468 1.00 48.62 253 ALA A O 1
ATOM 1861 N N . SER A 1 254 ? 1.457 -3.930 -25.076 1.00 43.84 254 SER A N 1
ATOM 1862 C CA . SER A 1 254 ? 0.515 -3.357 -26.021 1.00 43.84 254 SER A CA 1
ATOM 1863 C C . SER A 1 254 ? 1.392 -2.783 -27.137 1.00 43.84 254 SER A C 1
ATOM 1865 O O . SER A 1 254 ? 1.953 -1.699 -27.040 1.00 43.84 254 SER A O 1
ATOM 1867 N N . THR A 1 255 ? 1.602 -3.559 -28.197 1.00 45.16 255 THR A N 1
ATOM 1868 C CA . THR A 1 255 ? 2.497 -3.221 -29.314 1.00 45.16 255 THR A CA 1
ATOM 1869 C C . THR A 1 255 ? 1.930 -2.087 -30.179 1.00 45.16 255 THR A C 1
ATOM 1871 O O . THR A 1 255 ? 2.460 -1.786 -31.248 1.00 45.16 255 THR A O 1
ATOM 1874 N N . GLY A 1 256 ? 0.868 -1.418 -29.712 1.00 45.38 256 GLY A N 1
ATOM 1875 C CA . GLY A 1 256 ? 0.352 -0.180 -30.269 1.00 45.38 256 GLY A CA 1
ATOM 1876 C C . GLY A 1 256 ? 1.330 0.964 -30.013 1.00 45.38 256 GLY A C 1
ATOM 1877 O O . GLY A 1 256 ? 1.505 1.418 -28.890 1.00 45.38 256 GLY A O 1
ATOM 1878 N N . THR A 1 257 ? 1.954 1.441 -31.085 1.00 49.94 257 THR A N 1
ATOM 1879 C CA . THR A 1 257 ? 3.031 2.443 -31.163 1.00 49.94 257 THR A CA 1
ATOM 1880 C C . THR A 1 257 ? 2.641 3.879 -30.764 1.00 49.94 257 THR A C 1
ATOM 1882 O O . THR A 1 257 ? 3.151 4.836 -31.337 1.00 49.94 257 THR A O 1
ATOM 1885 N N . SER A 1 258 ? 1.737 4.057 -29.803 1.00 57.38 258 SER A N 1
ATOM 1886 C CA . SER A 1 258 ? 1.424 5.352 -29.191 1.00 57.38 258 SER A CA 1
ATOM 1887 C C . SER A 1 258 ? 0.758 5.118 -27.834 1.00 57.38 258 SER A C 1
ATOM 1889 O O . SER A 1 258 ? -0.469 5.126 -27.724 1.00 57.38 258 SER A O 1
ATOM 1891 N N . THR A 1 259 ? 1.560 4.866 -26.806 1.00 63.41 259 THR A N 1
ATOM 1892 C CA . THR A 1 259 ? 1.095 4.973 -25.421 1.00 63.41 259 THR A CA 1
ATOM 1893 C C . THR A 1 259 ? 1.547 6.321 -24.866 1.00 63.41 259 THR A C 1
ATOM 1895 O O . THR A 1 259 ? 2.669 6.752 -25.128 1.00 63.41 259 THR A O 1
ATOM 1898 N N . THR A 1 260 ? 0.653 7.008 -24.156 1.00 68.06 260 THR A N 1
ATOM 1899 C CA . THR A 1 260 ? 0.956 8.197 -23.334 1.00 68.06 260 THR A CA 1
ATOM 1900 C C . THR A 1 260 ? 1.167 7.813 -21.869 1.00 68.06 260 THR A C 1
ATOM 1902 O O . THR A 1 260 ? 1.162 8.668 -20.991 1.00 68.06 260 THR A O 1
ATOM 1905 N N . ASP A 1 261 ? 1.255 6.514 -21.599 1.00 66.06 261 ASP A N 1
ATOM 1906 C CA . ASP A 1 261 ? 1.352 5.948 -20.268 1.00 66.06 261 ASP A CA 1
ATOM 1907 C C . ASP A 1 261 ? 2.521 4.961 -20.237 1.00 66.06 261 ASP A C 1
ATOM 1909 O O . ASP A 1 261 ? 2.631 4.081 -21.103 1.00 66.06 261 ASP A O 1
ATOM 1913 N N . TRP A 1 262 ? 3.376 5.108 -19.223 1.00 63.56 262 TRP A N 1
ATOM 1914 C CA . TRP A 1 262 ? 4.435 4.158 -18.884 1.00 63.56 262 TRP A CA 1
ATOM 1915 C C . TRP A 1 262 ? 3.897 2.739 -18.757 1.00 63.56 262 TRP A C 1
ATOM 1917 O O . TRP A 1 262 ? 4.627 1.783 -19.029 1.00 63.56 262 TRP A O 1
ATOM 1927 N N . SER A 1 263 ? 2.606 2.612 -18.436 1.00 59.28 263 SER A N 1
ATOM 1928 C CA . SER A 1 263 ? 1.966 1.321 -18.369 1.00 59.28 263 SER A CA 1
ATOM 1929 C C . SER A 1 263 ? 1.986 0.529 -19.665 1.00 59.28 263 SER A C 1
ATOM 1931 O O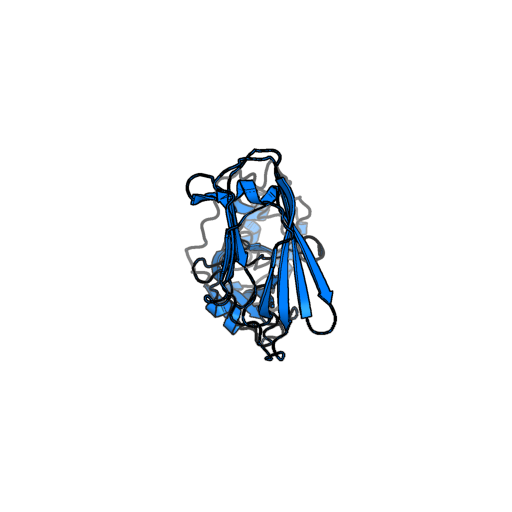 . SER A 1 263 ? 2.208 -0.671 -19.671 1.00 59.28 263 SER A O 1
ATOM 1933 N N . GLY A 1 264 ? 1.818 1.204 -20.798 1.00 59.16 264 GLY A N 1
ATOM 1934 C CA . GLY A 1 264 ? 1.820 0.546 -22.100 1.00 59.16 264 GLY A CA 1
ATOM 1935 C C . GLY A 1 264 ? 3.212 0.132 -22.583 1.00 59.16 264 GLY A C 1
ATOM 1936 O O . GLY A 1 2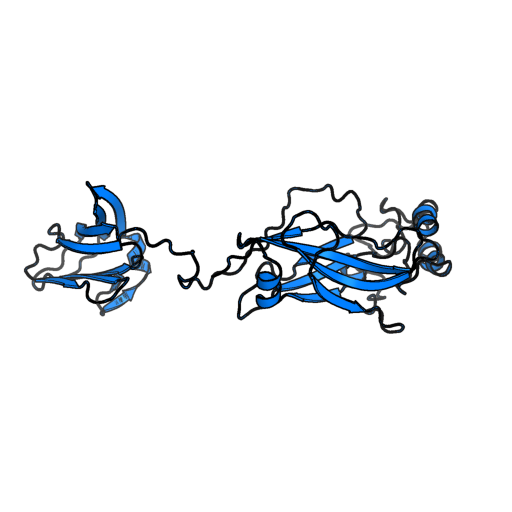64 ? 3.306 -0.507 -23.631 1.00 59.16 264 GLY A O 1
ATOM 1937 N N . VAL A 1 265 ? 4.276 0.534 -21.877 1.00 62.66 265 VAL A N 1
ATOM 1938 C CA . VAL A 1 265 ? 5.672 0.306 -22.277 1.00 62.66 265 VAL A CA 1
ATOM 1939 C C . VAL A 1 265 ? 6.246 -0.938 -21.616 1.00 62.66 265 VAL A C 1
ATOM 1941 O O . VAL A 1 265 ? 6.933 -1.696 -22.292 1.00 62.66 265 VAL A O 1
ATOM 1944 N N . TRP A 1 266 ? 6.000 -1.132 -20.320 1.00 67.94 266 TRP A N 1
ATOM 1945 C CA . TRP A 1 266 ? 6.672 -2.145 -19.506 1.00 67.94 266 TRP A CA 1
ATOM 1946 C C . TRP A 1 266 ? 5.768 -3.334 -19.202 1.00 67.94 266 TRP A C 1
ATOM 1948 O O . TRP A 1 266 ? 4.547 -3.224 -19.230 1.00 67.94 266 TRP A O 1
ATOM 1958 N N . MET A 1 267 ? 6.371 -4.474 -18.869 1.00 68.75 267 MET A N 1
ATOM 1959 C CA . MET A 1 267 ? 5.616 -5.591 -18.313 1.00 68.75 267 MET A CA 1
ATOM 1960 C C . MET A 1 267 ? 5.098 -5.252 -16.921 1.00 68.75 267 MET A C 1
ATOM 1962 O O . MET A 1 267 ? 5.735 -4.535 -16.144 1.00 68.75 267 MET A O 1
ATOM 1966 N N . HIS A 1 268 ? 3.939 -5.824 -16.622 1.00 69.50 268 HIS A N 1
ATOM 1967 C CA . HIS A 1 268 ? 3.308 -5.724 -15.328 1.00 69.50 268 HIS A CA 1
ATOM 1968 C C . HIS A 1 268 ? 3.137 -7.117 -14.775 1.00 69.50 268 HIS A C 1
ATOM 1970 O O . HIS A 1 268 ? 2.807 -8.066 -15.494 1.00 69.50 268 HIS A O 1
ATOM 1976 N N . TRP A 1 269 ? 3.218 -7.176 -13.464 1.00 73.38 269 TRP A N 1
ATOM 1977 C CA . TRP A 1 269 ? 2.820 -8.333 -12.705 1.00 73.38 269 TRP A CA 1
ATOM 1978 C C . TRP A 1 269 ? 1.923 -7.857 -11.589 1.00 73.38 269 TRP A C 1
ATOM 1980 O O . TRP A 1 269 ? 2.214 -6.872 -10.903 1.00 73.38 269 TRP A O 1
ATOM 1990 N N . ASN A 1 270 ? 0.821 -8.564 -11.427 1.00 78.44 270 ASN A N 1
ATOM 1991 C CA . ASN A 1 270 ? -0.165 -8.285 -10.414 1.00 78.44 270 ASN A CA 1
ATOM 1992 C C . ASN A 1 270 ? -0.438 -9.540 -9.597 1.00 78.44 270 ASN A C 1
ATOM 1994 O O . ASN A 1 270 ? -0.309 -10.671 -10.066 1.00 78.44 270 ASN A O 1
ATOM 1998 N N . GLY A 1 271 ? -0.832 -9.324 -8.358 1.00 81.81 271 GLY A N 1
ATOM 1999 C CA . GLY A 1 271 ? -1.270 -10.383 -7.476 1.00 81.81 271 GLY A CA 1
ATOM 2000 C C . GLY A 1 271 ? -1.846 -9.801 -6.203 1.00 81.81 271 GLY A C 1
ATOM 2001 O O . GLY A 1 271 ? -1.965 -8.586 -6.053 1.00 81.81 271 GLY A O 1
ATOM 2002 N N . GLU A 1 272 ? -2.171 -10.694 -5.283 1.00 83.31 272 GLU A N 1
ATOM 2003 C CA . GLU A 1 272 ? -2.809 -10.348 -4.022 1.00 83.31 272 GLU A CA 1
ATOM 2004 C C . GLU A 1 272 ? -1.898 -10.733 -2.852 1.00 83.31 272 GLU A C 1
ATOM 2006 O O . GLU A 1 272 ? -1.302 -11.815 -2.845 1.00 83.31 272 GLU A O 1
ATOM 2011 N N . ILE A 1 273 ? -1.787 -9.847 -1.859 1.00 81.25 273 ILE A N 1
ATOM 2012 C CA . ILE A 1 273 ? -1.222 -10.150 -0.539 1.00 81.25 273 ILE A CA 1
ATOM 2013 C C . ILE A 1 273 ? -2.383 -10.282 0.446 1.00 81.25 273 ILE A C 1
ATOM 2015 O O . ILE A 1 273 ? -3.168 -9.353 0.653 1.00 81.25 273 ILE A O 1
ATOM 2019 N N . THR A 1 274 ? -2.492 -11.457 1.058 1.00 85.25 274 THR A N 1
ATOM 2020 C CA . THR A 1 274 ? -3.524 -11.777 2.052 1.00 85.25 274 THR A CA 1
ATOM 2021 C C . THR A 1 274 ? -3.106 -11.335 3.454 1.00 85.25 274 THR A C 1
ATOM 2023 O O . THR A 1 274 ? -1.918 -11.319 3.776 1.00 85.25 274 THR A O 1
ATOM 2026 N N . MET A 1 275 ? -4.076 -11.060 4.333 1.00 81.94 275 MET A N 1
ATOM 2027 C CA . MET A 1 275 ? -3.785 -10.724 5.735 1.00 81.94 275 MET A CA 1
ATOM 2028 C C . MET A 1 275 ? -3.000 -11.834 6.449 1.00 81.94 275 MET A C 1
ATOM 2030 O O . MET A 1 275 ? -2.071 -11.551 7.197 1.00 81.94 275 MET A O 1
ATOM 2034 N N . ALA A 1 276 ? -3.301 -13.103 6.153 1.00 84.69 276 ALA A N 1
ATOM 2035 C CA . ALA A 1 276 ? -2.583 -14.240 6.724 1.00 84.69 276 ALA A CA 1
ATOM 2036 C C . ALA A 1 276 ? -1.082 -14.232 6.378 1.00 84.69 276 ALA A C 1
ATOM 2038 O O . ALA A 1 276 ? -0.257 -14.616 7.203 1.00 84.69 276 ALA A O 1
ATOM 2039 N N . GLN A 1 277 ? -0.715 -13.784 5.172 1.00 88.00 277 GLN A N 1
ATOM 2040 C CA . GLN A 1 277 ? 0.689 -13.638 4.776 1.00 88.00 277 GLN A CA 1
ATOM 2041 C C . GLN A 1 277 ? 1.365 -12.479 5.509 1.00 88.00 277 GLN A C 1
ATOM 2043 O O . GLN A 1 277 ? 2.505 -12.627 5.939 1.00 88.00 277 GLN A O 1
ATOM 2048 N N . VAL A 1 278 ? 0.661 -11.358 5.681 1.00 84.38 278 VAL A N 1
ATOM 2049 C CA . VAL A 1 278 ? 1.165 -10.198 6.431 1.00 84.38 278 VAL A CA 1
ATOM 2050 C C . VAL A 1 278 ? 1.407 -10.574 7.895 1.00 84.38 278 VAL A C 1
ATOM 2052 O O . VAL A 1 278 ? 2.516 -10.417 8.386 1.00 84.38 278 VAL A O 1
ATOM 2055 N N . GLN A 1 279 ? 0.428 -11.189 8.559 1.00 85.50 279 GLN A N 1
ATOM 2056 C CA . GLN A 1 279 ? 0.560 -11.655 9.945 1.00 85.50 279 GLN A CA 1
ATOM 2057 C C . GLN A 1 279 ? 1.678 -12.688 10.127 1.00 85.50 279 GLN A C 1
ATOM 2059 O O . GLN A 1 279 ? 2.334 -12.713 11.160 1.00 85.50 279 GLN A O 1
ATOM 2064 N N . ALA A 1 280 ? 1.902 -13.560 9.139 1.00 87.38 280 ALA A N 1
ATOM 2065 C CA . ALA A 1 280 ? 2.999 -14.522 9.194 1.00 87.38 280 ALA A CA 1
ATOM 2066 C C . ALA A 1 280 ? 4.381 -13.863 9.044 1.00 87.38 280 ALA A C 1
ATOM 2068 O O . ALA A 1 280 ? 5.374 -14.437 9.492 1.00 87.38 280 ALA A O 1
ATOM 2069 N N . ALA A 1 281 ? 4.448 -12.700 8.391 1.00 87.06 281 ALA A N 1
ATOM 2070 C CA . ALA A 1 281 ? 5.684 -11.971 8.143 1.00 87.06 281 ALA A CA 1
ATOM 2071 C C . ALA A 1 281 ? 6.043 -10.971 9.251 1.00 87.06 281 ALA A C 1
ATOM 2073 O O . ALA A 1 281 ? 7.220 -10.653 9.378 1.00 87.06 281 ALA A O 1
ATOM 2074 N N . ASP A 1 282 ? 5.078 -10.506 10.046 1.00 88.06 282 ASP A N 1
ATOM 2075 C CA . ASP A 1 282 ? 5.319 -9.679 11.234 1.00 88.06 282 ASP A CA 1
ATOM 2076 C C . ASP A 1 282 ? 5.663 -10.557 12.439 1.00 88.06 282 ASP A C 1
ATOM 2078 O O . ASP A 1 282 ? 4.802 -11.128 13.114 1.00 88.06 282 ASP A O 1
ATOM 2082 N N . THR A 1 283 ? 6.955 -10.695 12.705 1.00 87.44 283 THR A N 1
ATOM 2083 C CA . THR A 1 283 ? 7.447 -11.554 13.781 1.00 87.44 283 THR A CA 1
ATOM 2084 C C . THR A 1 283 ? 7.557 -10.839 15.126 1.00 87.44 283 THR A C 1
ATOM 2086 O O . THR A 1 283 ? 7.686 -11.509 16.157 1.00 87.44 283 THR A O 1
ATOM 2089 N N . ASN A 1 284 ? 7.500 -9.507 15.140 1.00 84.56 284 ASN A N 1
ATOM 2090 C CA . ASN A 1 284 ? 7.678 -8.669 16.320 1.00 84.56 284 ASN A CA 1
ATOM 2091 C C . ASN A 1 284 ? 6.341 -8.120 16.874 1.00 84.56 284 ASN A C 1
ATOM 2093 O O . ASN A 1 284 ? 6.313 -7.639 18.012 1.00 84.56 284 ASN A O 1
ATOM 2097 N N . ALA A 1 285 ? 5.248 -8.280 16.120 1.00 84.88 285 ALA A N 1
ATOM 2098 C CA . ALA A 1 285 ? 3.889 -7.833 16.415 1.00 84.88 285 ALA A CA 1
ATOM 2099 C C . ALA A 1 285 ? 3.743 -6.309 16.590 1.00 84.88 285 ALA A C 1
ATOM 2101 O O . ALA A 1 285 ? 2.929 -5.849 17.397 1.00 84.88 285 ALA A O 1
ATOM 2102 N N . ASP A 1 286 ? 4.531 -5.516 15.863 1.00 82.19 286 ASP A N 1
ATOM 2103 C CA . ASP A 1 286 ? 4.442 -4.053 15.840 1.00 82.19 286 ASP A CA 1
ATOM 2104 C C . ASP A 1 286 ? 3.422 -3.528 14.819 1.00 82.19 286 ASP A C 1
ATOM 2106 O O . ASP A 1 286 ? 3.133 -2.326 14.798 1.00 82.19 286 ASP A O 1
ATOM 2110 N N . GLY A 1 287 ? 2.838 -4.418 14.010 1.00 81.50 287 GLY A N 1
ATOM 2111 C CA . GLY A 1 287 ? 1.899 -4.037 12.968 1.00 81.50 287 GLY A CA 1
ATOM 2112 C C . GLY A 1 287 ? 2.587 -3.429 11.747 1.00 81.50 287 GLY A C 1
ATOM 2113 O O . GLY A 1 287 ? 2.006 -2.600 11.049 1.00 81.50 287 GLY A O 1
ATOM 2114 N N . THR A 1 288 ? 3.837 -3.777 11.467 1.00 81.19 288 THR A N 1
ATOM 2115 C CA . THR A 1 288 ? 4.564 -3.322 10.283 1.00 81.19 288 THR A CA 1
ATOM 2116 C C . THR A 1 288 ? 5.245 -4.496 9.604 1.00 81.19 288 THR A C 1
ATOM 2118 O O . THR A 1 288 ? 6.031 -5.228 10.179 1.00 81.19 288 THR A O 1
ATOM 2121 N N . VAL A 1 289 ? 4.964 -4.650 8.317 1.00 83.19 289 VAL A N 1
ATOM 2122 C CA . VAL A 1 289 ? 5.668 -5.565 7.423 1.00 83.19 289 VAL A CA 1
ATOM 2123 C C . VAL A 1 289 ? 6.234 -4.740 6.292 1.00 83.19 289 VAL A C 1
ATOM 2125 O O . VAL A 1 289 ? 5.688 -3.719 5.913 1.00 83.19 289 VAL A O 1
ATOM 2128 N N . PHE A 1 290 ? 7.329 -5.164 5.708 1.00 83.94 290 PHE A N 1
ATOM 2129 C CA . PHE A 1 290 ? 7.909 -4.554 4.532 1.00 83.94 290 PHE A CA 1
ATOM 2130 C C . PHE A 1 290 ? 7.683 -5.480 3.351 1.00 83.94 290 PHE A C 1
ATOM 2132 O O . PHE A 1 290 ? 7.785 -6.700 3.476 1.00 83.94 290 PHE A O 1
ATOM 2139 N N . VAL A 1 291 ? 7.377 -4.899 2.198 1.00 83.56 291 VAL A N 1
ATOM 2140 C CA . VAL A 1 291 ? 7.242 -5.622 0.935 1.00 83.56 291 VAL A CA 1
ATOM 2141 C C . VAL A 1 291 ? 8.423 -5.266 0.050 1.00 83.56 291 VAL A C 1
ATOM 2143 O O . VAL A 1 291 ? 8.757 -4.092 -0.108 1.00 83.56 291 VAL A O 1
ATOM 2146 N N . ALA A 1 292 ? 9.025 -6.273 -0.567 1.00 84.00 292 ALA A N 1
ATOM 2147 C CA . ALA A 1 292 ? 10.019 -6.090 -1.613 1.00 84.00 292 ALA A CA 1
ATOM 2148 C C . ALA A 1 292 ? 9.727 -7.013 -2.798 1.00 84.00 292 ALA A C 1
ATOM 2150 O O . ALA A 1 292 ? 8.933 -7.952 -2.704 1.00 84.00 292 ALA A O 1
ATOM 2151 N N . ALA A 1 293 ? 10.410 -6.765 -3.911 1.00 82.12 293 ALA A N 1
ATOM 2152 C CA . ALA A 1 293 ? 10.459 -7.685 -5.035 1.00 82.12 293 ALA A CA 1
ATOM 2153 C C . ALA A 1 293 ? 11.913 -7.969 -5.408 1.00 82.12 293 ALA A C 1
ATOM 2155 O O . ALA A 1 293 ? 12.762 -7.075 -5.341 1.00 82.12 293 ALA A O 1
ATOM 2156 N N . ARG A 1 294 ? 12.205 -9.198 -5.831 1.00 82.88 294 ARG A N 1
ATOM 2157 C CA . ARG A 1 294 ? 13.500 -9.546 -6.427 1.00 82.88 294 ARG A CA 1
ATOM 2158 C C . ARG A 1 294 ? 13.318 -10.385 -7.676 1.00 82.88 294 ARG A C 1
ATOM 2160 O O . ARG A 1 294 ? 12.421 -11.226 -7.729 1.00 82.88 294 ARG A O 1
ATOM 2167 N N . SER A 1 295 ? 14.190 -10.196 -8.657 1.00 81.50 295 SER A N 1
ATOM 2168 C CA . SER A 1 295 ? 14.288 -11.140 -9.761 1.00 81.50 295 SER A CA 1
ATOM 2169 C C . SER A 1 295 ? 14.969 -12.428 -9.308 1.00 81.50 295 SER A C 1
ATOM 2171 O O . SER A 1 295 ? 15.780 -12.460 -8.386 1.00 81.50 295 SER A O 1
ATOM 2173 N N . THR A 1 296 ? 14.612 -13.521 -9.960 1.00 81.75 296 THR A N 1
ATOM 2174 C CA . THR A 1 296 ? 15.305 -14.802 -9.893 1.00 81.75 296 THR A CA 1
ATOM 2175 C C . THR A 1 296 ? 15.743 -15.138 -11.303 1.00 81.75 296 THR A C 1
ATOM 2177 O O . THR A 1 296 ? 15.018 -14.870 -12.261 1.00 81.75 296 THR A O 1
ATOM 2180 N N . GLY A 1 297 ? 16.928 -15.709 -11.437 1.00 79.38 297 GLY A N 1
ATOM 2181 C CA . GLY A 1 297 ? 17.485 -16.058 -12.730 1.00 79.38 297 GLY A CA 1
ATOM 2182 C C . GLY A 1 297 ? 18.994 -16.192 -12.656 1.00 79.38 297 GLY A C 1
ATOM 2183 O O . GLY A 1 297 ? 19.581 -16.193 -11.569 1.00 79.38 297 GLY A O 1
ATOM 2184 N N . SER A 1 298 ? 19.620 -16.360 -13.815 1.00 70.31 298 SER A N 1
ATOM 2185 C CA . SER A 1 298 ? 21.072 -16.471 -13.914 1.00 70.31 298 SER A CA 1
ATOM 2186 C C . SER A 1 298 ? 21.677 -15.176 -14.439 1.00 70.31 298 SER A C 1
ATOM 2188 O O . SER A 1 298 ? 21.206 -14.629 -15.431 1.00 70.31 298 SER A O 1
ATOM 2190 N N . GLY A 1 299 ? 22.721 -14.697 -13.765 1.00 68.69 299 GLY A N 1
ATOM 2191 C CA . GLY A 1 299 ? 23.443 -13.484 -14.128 1.00 68.69 299 GLY A CA 1
ATOM 2192 C C . GLY A 1 299 ? 24.709 -13.321 -13.293 1.00 68.69 299 GLY A C 1
ATOM 2193 O O . GLY A 1 299 ? 24.784 -13.807 -12.162 1.00 68.69 299 GLY A O 1
ATOM 2194 N N . ALA A 1 300 ? 25.721 -12.659 -13.854 1.00 65.25 300 ALA A N 1
ATOM 2195 C CA . ALA A 1 300 ? 26.985 -12.413 -13.158 1.00 65.25 300 ALA A CA 1
ATOM 2196 C C . ALA A 1 300 ? 26.828 -11.420 -11.993 1.00 65.25 300 ALA A C 1
ATOM 2198 O O . ALA A 1 300 ? 27.605 -11.481 -11.039 1.00 65.25 300 ALA A O 1
ATOM 2199 N N . ASN A 1 301 ? 25.812 -10.552 -12.048 1.00 65.31 301 ASN A N 1
ATOM 2200 C CA . ASN A 1 301 ? 25.569 -9.518 -11.044 1.00 65.31 301 ASN A CA 1
ATOM 2201 C C . ASN A 1 301 ? 24.604 -9.953 -9.925 1.00 65.31 301 ASN A C 1
ATOM 2203 O O . ASN A 1 301 ? 24.331 -9.174 -9.014 1.00 65.31 301 ASN A O 1
ATOM 2207 N N . GLY A 1 302 ? 24.146 -11.212 -9.940 1.00 66.88 302 GLY A N 1
ATOM 2208 C CA . GLY A 1 302 ? 23.166 -11.718 -8.980 1.00 66.88 302 GLY A CA 1
ATOM 2209 C C . GLY A 1 302 ? 21.744 -11.197 -9.240 1.00 66.88 302 GLY A C 1
ATOM 2210 O O . GLY A 1 302 ? 21.505 -10.513 -10.233 1.00 66.88 302 GLY A O 1
ATOM 2211 N N . PRO A 1 303 ? 20.775 -11.562 -8.386 1.00 64.50 303 PRO A N 1
ATOM 2212 C CA . PRO A 1 303 ? 19.400 -11.097 -8.517 1.00 64.50 303 PRO A CA 1
ATOM 2213 C C . PRO A 1 303 ? 19.304 -9.585 -8.285 1.00 64.50 303 PRO A C 1
ATOM 2215 O O . PRO A 1 303 ? 19.876 -9.059 -7.328 1.00 64.50 303 PRO A O 1
ATOM 2218 N N . LEU A 1 304 ? 18.537 -8.899 -9.130 1.00 62.34 304 LEU A N 1
ATOM 2219 C CA . LEU A 1 304 ? 18.192 -7.496 -8.928 1.00 62.34 304 LEU A CA 1
ATOM 2220 C C . LEU A 1 304 ? 17.099 -7.410 -7.857 1.00 62.34 304 LEU A C 1
ATOM 2222 O O . LEU A 1 304 ? 16.073 -8.089 -7.949 1.00 62.34 304 LEU A O 1
ATOM 2226 N N . SER A 1 305 ? 17.321 -6.593 -6.828 1.00 59.34 305 SER A N 1
ATOM 2227 C CA . SER A 1 305 ? 16.350 -6.338 -5.763 1.00 59.34 305 SER A CA 1
ATOM 2228 C C . SER A 1 305 ? 15.804 -4.916 -5.850 1.00 59.34 305 SER A C 1
ATOM 2230 O O . SER A 1 305 ? 16.541 -3.952 -6.056 1.00 59.34 305 SER A O 1
ATOM 2232 N N . VAL A 1 306 ? 14.493 -4.788 -5.670 1.00 63.53 306 VAL A N 1
ATOM 2233 C CA . VAL A 1 306 ? 13.830 -3.502 -5.449 1.00 63.53 306 VAL A CA 1
ATOM 2234 C C . VAL A 1 306 ? 13.844 -3.228 -3.952 1.00 63.53 306 VAL A C 1
ATOM 2236 O O . VAL A 1 306 ? 13.616 -4.142 -3.154 1.00 63.53 306 VAL A O 1
ATOM 2239 N N . SER A 1 307 ? 14.132 -1.986 -3.561 1.00 62.06 307 SER A N 1
ATOM 2240 C CA . SER A 1 307 ? 14.211 -1.638 -2.145 1.00 62.06 307 SER A CA 1
ATOM 2241 C C . SER A 1 307 ? 12.880 -1.879 -1.423 1.00 62.06 307 SER A C 1
ATOM 2243 O O . SER A 1 307 ? 11.812 -1.690 -2.016 1.00 62.06 307 SER A O 1
ATOM 2245 N N . PRO A 1 308 ? 12.934 -2.237 -0.132 1.00 62.44 308 PRO A N 1
ATOM 2246 C CA . PRO A 1 308 ? 11.743 -2.488 0.665 1.00 62.44 308 PRO A CA 1
ATOM 2247 C C . PRO A 1 308 ? 10.841 -1.260 0.762 1.00 62.44 308 PRO A C 1
ATOM 2249 O O . PRO A 1 308 ? 11.313 -0.137 0.940 1.00 62.44 308 PRO A O 1
ATOM 2252 N N . THR A 1 309 ? 9.533 -1.485 0.690 1.00 65.50 309 THR A N 1
ATOM 2253 C CA . THR A 1 309 ? 8.502 -0.488 0.991 1.00 65.50 309 THR A CA 1
ATOM 2254 C C . THR A 1 309 ? 7.771 -0.908 2.258 1.00 65.50 309 THR A C 1
ATOM 2256 O O . THR A 1 309 ? 7.327 -2.050 2.364 1.00 65.50 309 THR A O 1
ATOM 2259 N N . ALA A 1 310 ? 7.659 0.004 3.226 1.00 61.34 310 ALA A N 1
ATOM 2260 C CA . ALA A 1 310 ? 6.945 -0.257 4.470 1.00 61.34 310 ALA A CA 1
ATOM 2261 C C . ALA A 1 310 ? 5.439 -0.423 4.223 1.00 61.34 310 ALA A C 1
ATOM 2263 O O . ALA A 1 310 ? 4.812 0.364 3.514 1.00 61.34 310 ALA A O 1
ATOM 2264 N N . VAL A 1 311 ? 4.864 -1.434 4.856 1.00 61.41 311 VAL A N 1
ATOM 2265 C CA . VAL A 1 311 ? 3.442 -1.768 4.890 1.00 61.41 311 VAL A CA 1
ATOM 2266 C C . VAL A 1 311 ? 3.027 -1.875 6.350 1.00 61.41 311 VAL A C 1
ATOM 2268 O O . VAL A 1 311 ? 3.155 -2.909 6.999 1.00 61.41 311 VAL A O 1
ATOM 2271 N N . THR A 1 312 ? 2.518 -0.775 6.887 1.00 60.00 312 THR A N 1
ATOM 2272 C CA . THR A 1 312 ? 1.914 -0.782 8.218 1.00 60.00 312 THR A CA 1
ATOM 2273 C C . THR A 1 312 ? 0.535 -1.417 8.130 1.00 60.00 312 THR A C 1
ATOM 2275 O O . THR A 1 312 ? -0.313 -0.967 7.360 1.00 60.00 312 THR A O 1
ATOM 2278 N N . TYR A 1 313 ? 0.298 -2.445 8.929 1.00 57.03 313 TYR A N 1
ATOM 2279 C CA . TYR A 1 313 ? -0.973 -3.125 9.059 1.00 57.03 313 TYR A CA 1
ATOM 2280 C C . TYR A 1 313 ? -1.368 -3.180 10.537 1.00 57.03 313 TYR A C 1
ATOM 2282 O O . TYR A 1 313 ? -0.563 -3.438 11.419 1.00 57.03 313 TYR A O 1
ATOM 2290 N N . VAL A 1 314 ? -2.628 -2.911 10.845 1.00 48.59 314 VAL A N 1
ATOM 2291 C CA . VAL A 1 314 ? -3.070 -2.949 12.240 1.00 48.59 314 VAL A CA 1
ATOM 2292 C C . VAL A 1 314 ? -3.546 -4.368 12.526 1.00 48.59 314 VAL A C 1
ATOM 2294 O O . VAL A 1 314 ? -4.639 -4.743 12.103 1.00 48.59 314 VAL A O 1
ATOM 2297 N N . ALA A 1 315 ? -2.703 -5.170 13.183 1.00 43.09 315 ALA A N 1
ATOM 2298 C CA . ALA A 1 315 ? -3.099 -6.468 13.722 1.00 43.09 315 ALA A CA 1
ATOM 2299 C C . ALA A 1 315 ? -4.195 -6.264 14.783 1.00 43.09 315 ALA A C 1
ATOM 2301 O O . ALA A 1 315 ? -4.012 -5.504 15.734 1.00 43.09 315 ALA A O 1
ATOM 2302 N N . SER A 1 316 ? -5.345 -6.903 14.555 1.00 53.62 316 SER A N 1
ATOM 2303 C CA . SER A 1 316 ? -6.544 -6.838 15.398 1.00 53.62 316 SER A CA 1
ATOM 2304 C C . SER A 1 316 ? -6.457 -7.687 16.649 1.00 53.62 316 SER A C 1
ATOM 2306 O O . SER A 1 316 ? -5.918 -8.814 16.543 1.00 53.62 316 SER A O 1
#

Foldseek 3Di:
DADPVRHDDPVQVVQWDWDWDDDPQKIKIWIWGRFQFWDQKDKDKQFDQQLFKQWDDKDFPPLDVAPDWDWDRPDRRIIITMGGRPPTTGTGTTTGMMIIIHTDDDDPPPVADDDDPDWFAQDDPPPDPPPVDPFWDWAWPDRGADQVRFTKTKIWGPQQQLPLVQQQALEPVSCVLLVVQAQPFDDLFFNLCVSQPSVPPRHSHPVSVVRSVQRYGWGFQWKWKWKAQDLDCPPPTDGPDIGGSDRPCQPDLCPPRTDSDPVSRTGMDMDTDHPVNNVVRNPPQPQKMWIWMWTDTDTPVHIDIDGIRIGRGHND